Protein AF-A0A7T8GZN0-F1 (afdb_monomer_lite)

Structure (mmCIF, N/CA/C/O backbone):
data_AF-A0A7T8GZN0-F1
#
_entry.id   AF-A0A7T8GZN0-F1
#
loop_
_atom_site.group_PDB
_atom_site.id
_atom_site.type_symbol
_atom_site.label_atom_id
_atom_site.label_alt_id
_atom_site.label_comp_id
_atom_site.label_asym_id
_atom_site.label_entity_id
_atom_site.label_seq_id
_atom_site.pdbx_PDB_ins_code
_atom_site.Cartn_x
_atom_site.Cartn_y
_atom_site.Cartn_z
_atom_site.occupancy
_atom_site.B_iso_or_equiv
_atom_site.auth_seq_id
_atom_site.auth_comp_id
_atom_site.auth_asym_id
_atom_site.auth_atom_id
_atom_site.pdbx_PDB_model_num
ATOM 1 N N . MET A 1 1 ? 4.793 -24.677 49.328 1.00 38.88 1 MET A N 1
ATOM 2 C CA . MET A 1 1 ? 4.018 -23.714 48.525 1.00 38.88 1 MET A CA 1
ATOM 3 C C . MET A 1 1 ? 3.310 -24.468 47.411 1.00 38.88 1 MET A C 1
ATOM 5 O O . MET A 1 1 ? 3.933 -24.844 46.434 1.00 38.88 1 MET A O 1
ATOM 9 N N . SER A 1 2 ? 2.048 -24.790 47.687 1.00 35.75 2 SER A N 1
ATOM 10 C CA . SER A 1 2 ? 0.889 -24.812 46.786 1.00 35.75 2 SER A CA 1
ATOM 11 C C . SER A 1 2 ? 1.055 -25.346 45.355 1.00 35.75 2 SER A C 1
ATOM 13 O O . SER A 1 2 ? 1.353 -24.605 44.424 1.00 35.75 2 SER A O 1
ATOM 15 N N . ASN A 1 3 ? 0.720 -26.629 45.198 1.00 37.91 3 ASN A N 1
ATOM 16 C CA . ASN A 1 3 ? 0.279 -27.243 43.946 1.00 37.91 3 ASN A CA 1
ATOM 17 C C . ASN A 1 3 ? -1.057 -26.626 43.498 1.00 37.91 3 ASN A C 1
ATOM 19 O O . ASN A 1 3 ? -2.015 -26.701 44.265 1.00 37.91 3 ASN A O 1
ATOM 23 N N . LEU A 1 4 ? -1.159 -26.104 42.268 1.00 36.94 4 LEU A N 1
ATOM 24 C CA . LEU A 1 4 ? -2.452 -25.985 41.572 1.00 36.94 4 LEU A CA 1
ATOM 25 C C . LEU A 1 4 ? -2.306 -25.829 40.042 1.00 36.94 4 LEU A C 1
ATOM 27 O O . LEU A 1 4 ? -2.713 -24.834 39.458 1.00 36.94 4 LEU A O 1
ATOM 31 N N . PHE A 1 5 ? -1.754 -26.843 39.378 1.00 42.69 5 PHE A N 1
ATOM 32 C CA . PHE A 1 5 ? -2.079 -27.118 37.974 1.00 42.69 5 PHE A CA 1
ATOM 33 C C . PHE A 1 5 ? -2.746 -28.491 37.936 1.00 42.69 5 PHE A C 1
ATOM 35 O O . PHE A 1 5 ? -2.078 -29.518 37.853 1.00 42.69 5 PHE A O 1
ATOM 42 N N . ALA A 1 6 ? -4.069 -28.501 38.091 1.00 35.12 6 ALA A N 1
ATOM 43 C CA . ALA A 1 6 ? -4.893 -29.682 37.883 1.00 35.12 6 ALA A CA 1
ATOM 44 C C . ALA A 1 6 ? -5.721 -29.468 36.614 1.00 35.12 6 ALA A C 1
ATOM 46 O O . ALA A 1 6 ? -6.663 -28.680 36.573 1.00 35.12 6 ALA A O 1
ATOM 47 N N . THR A 1 7 ? -5.284 -30.166 35.575 1.00 37.84 7 THR A N 1
ATOM 48 C CA . THR A 1 7 ? -5.951 -30.437 34.307 1.00 37.84 7 THR A CA 1
ATOM 49 C C . THR A 1 7 ? -7.393 -30.891 34.541 1.00 37.84 7 THR A C 1
ATOM 51 O O . THR A 1 7 ? -7.624 -31.889 35.222 1.00 37.84 7 THR A O 1
ATOM 54 N N . LEU A 1 8 ? -8.364 -30.174 33.974 1.00 31.69 8 LEU A N 1
ATOM 55 C CA . LEU A 1 8 ? -9.766 -30.590 33.949 1.00 31.69 8 LEU A CA 1
ATOM 56 C C . LEU A 1 8 ? -10.028 -31.366 32.654 1.00 31.69 8 LEU A C 1
ATOM 58 O O . LEU A 1 8 ? -10.322 -30.800 31.605 1.00 31.69 8 LEU A O 1
ATOM 62 N N . ASP A 1 9 ? -9.859 -32.678 32.771 1.00 37.53 9 ASP A N 1
ATOM 63 C CA . ASP A 1 9 ? -10.293 -33.708 31.833 1.00 37.53 9 ASP A CA 1
ATOM 64 C C . ASP A 1 9 ? -11.720 -34.130 32.236 1.00 37.53 9 ASP A C 1
ATOM 66 O O . ASP A 1 9 ? -11.922 -34.694 33.315 1.00 37.53 9 ASP A O 1
ATOM 70 N N . ILE A 1 10 ? -12.734 -33.792 31.430 1.00 40.16 10 ILE A N 1
ATOM 71 C CA . ILE A 1 10 ? -14.129 -34.188 31.681 1.00 40.16 10 ILE A CA 1
ATOM 72 C C . ILE A 1 10 ? -14.527 -35.266 30.676 1.00 40.16 10 ILE A C 1
ATOM 74 O O . ILE A 1 10 ? -14.727 -35.020 29.487 1.00 40.16 10 ILE A O 1
ATOM 78 N N . LYS A 1 11 ? -14.667 -36.479 31.216 1.00 32.78 11 LYS A N 1
ATOM 79 C CA . LYS A 1 11 ? -15.185 -37.681 30.565 1.00 32.78 11 LYS A CA 1
ATOM 80 C C . LYS A 1 11 ? -16.571 -37.477 29.949 1.00 32.78 11 LYS A C 1
ATOM 82 O O . LYS A 1 11 ? -17.502 -36.991 30.583 1.00 32.78 11 LYS A O 1
ATOM 87 N N . SER A 1 12 ? -16.695 -38.012 28.740 1.00 35.97 12 SER A N 1
ATOM 88 C CA . SER A 1 12 ? -17.934 -38.374 28.055 1.00 35.97 12 SER A CA 1
ATOM 89 C C . SER A 1 12 ? -18.735 -39.439 28.823 1.00 35.97 12 SER A C 1
ATOM 91 O O . SER A 1 12 ? -18.190 -40.492 29.154 1.00 35.97 12 SER A O 1
ATOM 93 N N . GLY A 1 13 ? -20.044 -39.207 28.975 1.00 31.09 13 GLY A N 1
ATOM 94 C CA . GLY A 1 13 ? -21.061 -40.263 29.063 1.00 31.09 13 GLY A CA 1
ATOM 95 C C . GLY A 1 13 ? -21.981 -40.215 30.287 1.00 31.09 13 GLY A C 1
ATOM 96 O O . GLY A 1 13 ? -21.567 -40.576 31.383 1.00 31.09 13 GLY A O 1
ATOM 97 N N . GLY A 1 14 ? -23.260 -39.883 30.069 1.00 29.03 14 GLY A N 1
ATOM 98 C CA . GLY A 1 14 ? -24.352 -40.183 31.007 1.00 29.03 14 GLY A CA 1
ATOM 99 C C . GLY A 1 14 ? -25.427 -39.100 31.067 1.00 29.03 14 GLY A C 1
ATOM 100 O O . GLY A 1 14 ? -25.232 -38.074 31.704 1.00 29.03 14 GLY A O 1
ATOM 101 N N . GLY A 1 15 ? -26.554 -39.325 30.388 1.00 36.56 15 GLY A N 1
ATOM 102 C CA . GLY A 1 15 ? -27.675 -38.389 30.312 1.00 36.56 15 GLY A CA 1
ATOM 103 C C . GLY A 1 15 ? -28.411 -38.175 31.638 1.00 36.56 15 GLY A C 1
ATOM 104 O O . GLY A 1 15 ? -28.585 -39.096 32.433 1.00 36.56 15 GLY A O 1
ATOM 105 N N . GLY A 1 16 ? -28.888 -36.947 31.830 1.00 28.33 16 GLY A N 1
ATOM 106 C CA . GLY A 1 16 ? -29.751 -36.550 32.936 1.00 28.33 16 GLY A CA 1
ATOM 107 C C . GLY A 1 16 ? -30.015 -35.048 32.892 1.00 28.33 16 GLY A C 1
ATOM 108 O O . GLY A 1 16 ? -29.087 -34.255 33.025 1.00 28.33 16 GLY A O 1
ATOM 109 N N . ASN A 1 17 ? -31.277 -34.674 32.664 1.00 40.22 17 ASN A N 1
ATOM 110 C CA . ASN A 1 17 ? -31.793 -33.305 32.675 1.00 40.22 17 ASN A CA 1
ATOM 111 C C . ASN A 1 17 ? -31.164 -32.444 33.781 1.00 40.22 17 ASN A C 1
ATOM 113 O O . ASN A 1 17 ? -31.443 -32.629 34.963 1.00 40.22 17 ASN A O 1
ATOM 117 N N . SER A 1 18 ? -30.388 -31.447 33.375 1.00 31.22 18 SER A N 1
ATOM 118 C CA . SER A 1 18 ? -30.062 -30.283 34.188 1.00 31.22 18 SER A CA 1
ATOM 119 C C . SER A 1 18 ? -30.085 -29.077 33.263 1.00 31.22 18 SER A C 1
ATOM 121 O O . SER A 1 18 ? -29.201 -28.847 32.443 1.00 31.22 18 SER A O 1
ATOM 123 N N . SER A 1 19 ? -31.178 -28.331 33.364 1.00 36.84 19 SER A N 1
ATOM 124 C CA . SER A 1 19 ? -31.291 -26.950 32.927 1.00 36.84 19 SER A CA 1
ATOM 125 C C . SER A 1 19 ? -30.208 -26.123 33.625 1.00 36.84 19 SER A C 1
ATOM 127 O O . SER A 1 19 ? -30.447 -25.517 34.667 1.00 36.84 19 SER A O 1
ATOM 129 N N . PHE A 1 20 ? -28.997 -26.131 33.071 1.00 33.19 20 PHE A N 1
ATOM 130 C CA . PHE A 1 20 ? -27.977 -25.153 33.399 1.00 33.19 20 PHE A CA 1
ATOM 131 C C . PHE A 1 20 ? -28.400 -23.837 32.758 1.00 33.19 20 PHE A C 1
ATOM 133 O O . PHE A 1 20 ? -28.221 -23.605 31.564 1.00 33.19 20 PHE A O 1
ATOM 140 N N . THR A 1 21 ? -28.991 -22.970 33.573 1.00 33.50 21 THR A N 1
ATOM 141 C CA . THR A 1 21 ? -28.965 -21.531 33.343 1.00 33.50 21 THR A CA 1
ATOM 142 C C . THR A 1 21 ? -27.504 -21.128 33.182 1.00 33.50 21 THR A C 1
ATOM 144 O O . THR A 1 21 ? -26.783 -20.989 34.170 1.00 33.50 21 THR A O 1
ATOM 147 N N . ALA A 1 22 ? -27.053 -20.986 31.937 1.00 38.38 22 ALA A N 1
ATOM 148 C CA . ALA A 1 22 ? -25.814 -20.310 31.609 1.00 38.38 22 ALA A CA 1
ATOM 149 C C . ALA A 1 22 ? -25.971 -18.848 32.045 1.00 38.38 22 ALA A C 1
ATOM 151 O O . ALA A 1 22 ? -26.409 -17.997 31.274 1.00 38.38 22 ALA A O 1
ATOM 152 N N . GLN A 1 23 ? -25.690 -18.565 33.319 1.00 39.41 23 GLN A N 1
ATOM 153 C CA . GLN A 1 23 ? -25.405 -17.211 33.761 1.00 39.41 23 GLN A CA 1
ATOM 154 C C . GLN A 1 23 ? -24.231 -16.747 32.904 1.00 39.41 23 GLN A C 1
ATOM 156 O O . GLN A 1 23 ? -23.118 -17.247 33.052 1.00 39.41 23 GLN A O 1
ATOM 161 N N . GLN A 1 24 ? -24.518 -15.865 31.945 1.00 46.25 24 GLN A N 1
ATOM 162 C CA . GLN A 1 24 ? -23.523 -15.147 31.163 1.00 46.25 24 GLN A CA 1
ATOM 163 C C . GLN A 1 24 ? -22.569 -14.490 32.155 1.00 46.25 24 GLN A C 1
ATOM 165 O O . GLN A 1 24 ? -22.893 -13.479 32.776 1.00 46.25 24 GLN A O 1
ATOM 170 N N . GLN A 1 25 ? -21.420 -15.121 32.362 1.00 51.19 25 GLN A N 1
ATOM 171 C CA . GLN A 1 25 ? -20.354 -14.604 33.193 1.00 51.19 25 GLN A CA 1
ATOM 172 C C . GLN A 1 25 ? -19.752 -13.433 32.411 1.00 51.19 25 GLN A C 1
ATOM 174 O O . GLN A 1 25 ? -18.825 -13.617 31.628 1.00 51.19 25 GLN A O 1
ATOM 179 N N . GLN A 1 26 ? -20.381 -12.256 32.532 1.00 60.34 26 GLN A N 1
ATOM 180 C CA . GLN A 1 26 ? -19.943 -11.021 31.882 1.00 60.34 26 GLN A CA 1
ATOM 181 C C . GLN A 1 26 ? -18.457 -10.827 32.165 1.00 60.34 26 GLN A C 1
ATOM 183 O O . GLN A 1 26 ? -18.024 -10.941 33.318 1.00 60.34 26 GLN A O 1
ATOM 188 N N . GLN A 1 27 ? -17.670 -10.562 31.122 1.00 72.19 27 GLN A N 1
ATOM 189 C CA . GLN A 1 27 ? -16.241 -10.372 31.303 1.00 72.19 27 GLN A CA 1
ATOM 190 C C . GLN A 1 27 ? -16.007 -9.212 32.287 1.00 72.19 27 GLN A C 1
ATOM 192 O O . GLN A 1 27 ? -16.602 -8.144 32.115 1.00 72.19 27 GLN A O 1
ATOM 197 N N . PRO A 1 28 ? -15.125 -9.354 33.299 1.00 80.94 28 PRO A N 1
ATOM 198 C CA . PRO A 1 28 ? -14.858 -8.281 34.262 1.00 80.94 28 PRO A CA 1
ATOM 199 C C . PRO A 1 28 ? -14.484 -6.964 33.576 1.00 80.94 28 PRO A C 1
ATOM 201 O O . PRO A 1 28 ? -14.911 -5.885 33.988 1.00 80.94 28 PRO A O 1
ATOM 204 N N . LEU A 1 29 ? -13.758 -7.063 32.459 1.00 84.88 29 LEU A N 1
ATOM 205 C CA . LEU A 1 29 ? -13.366 -5.923 31.647 1.00 84.88 29 LEU A CA 1
ATOM 206 C C . LEU A 1 29 ? -14.563 -5.185 31.023 1.00 84.88 29 LEU A C 1
ATOM 208 O O . LEU A 1 29 ? -14.523 -3.961 30.940 1.00 84.88 29 LEU A O 1
ATOM 212 N N . ALA A 1 30 ? -15.642 -5.881 30.651 1.00 83.69 30 ALA A N 1
ATOM 213 C CA . ALA A 1 30 ? -16.839 -5.267 30.069 1.00 83.69 30 ALA A CA 1
ATOM 214 C C . ALA A 1 30 ? -17.575 -4.378 31.083 1.00 83.69 30 ALA A C 1
ATOM 216 O O . ALA A 1 30 ? -18.178 -3.374 30.711 1.00 83.69 30 ALA A O 1
ATOM 217 N N . SER A 1 31 ? -17.480 -4.715 32.373 1.00 85.00 31 SER A N 1
ATOM 218 C CA . SER A 1 31 ? -18.041 -3.915 33.469 1.00 85.00 31 SER A CA 1
ATOM 219 C C . SER A 1 31 ? -17.145 -2.742 33.891 1.00 85.00 31 SER A C 1
ATOM 221 O O . SER A 1 31 ? -17.644 -1.711 34.347 1.00 85.00 31 SER A O 1
ATOM 223 N N . LEU A 1 32 ? -15.826 -2.882 33.715 1.00 88.88 32 LEU A N 1
ATOM 224 C CA . LEU A 1 32 ? -14.830 -1.883 34.104 1.00 88.88 32 LEU A CA 1
ATOM 225 C C . LEU A 1 32 ? -14.640 -0.804 33.034 1.00 88.88 32 LEU A C 1
ATOM 227 O O . LEU A 1 32 ? -14.536 0.376 33.364 1.00 88.88 32 LEU A O 1
ATOM 231 N N . LEU A 1 33 ? -14.618 -1.193 31.755 1.00 89.62 33 LEU A N 1
ATOM 232 C CA . LEU A 1 33 ? -14.359 -0.289 30.637 1.00 89.62 33 LEU A CA 1
ATOM 233 C C . LEU A 1 33 ? -15.287 0.947 30.613 1.00 89.62 33 LEU A C 1
ATOM 235 O O . LEU A 1 33 ? -14.754 2.049 30.482 1.00 89.62 33 LEU A O 1
ATOM 239 N N . PRO A 1 34 ? -16.618 0.841 30.830 1.00 89.44 34 PRO A N 1
ATOM 240 C CA . PRO A 1 34 ? -17.486 2.017 30.923 1.00 89.44 34 PRO A CA 1
ATOM 241 C C . PRO A 1 34 ? -17.091 2.991 32.039 1.00 89.44 34 PRO A C 1
ATOM 243 O O . PRO A 1 34 ? -17.250 4.198 31.879 1.00 89.44 34 PRO A O 1
ATOM 246 N N . GLN A 1 35 ? -16.586 2.479 33.167 1.00 89.81 35 GLN A N 1
ATOM 247 C CA . GLN A 1 35 ? -16.228 3.292 34.334 1.00 89.81 35 GLN A CA 1
ATOM 248 C C . GLN A 1 35 ? -14.942 4.083 34.089 1.00 89.81 35 GLN A C 1
ATOM 250 O O . GLN A 1 35 ? -14.825 5.226 34.526 1.00 89.81 35 GLN A O 1
ATOM 255 N N . ILE A 1 36 ? -13.991 3.494 33.358 1.00 92.44 36 ILE A N 1
ATOM 256 C CA . ILE A 1 36 ? -12.708 4.135 33.044 1.00 92.44 36 ILE A CA 1
ATOM 257 C C . ILE A 1 36 ? -12.745 4.946 31.741 1.00 92.44 36 ILE A C 1
ATOM 259 O O . ILE A 1 36 ? -11.924 5.844 31.570 1.00 92.44 36 ILE A O 1
ATOM 263 N N . MET A 1 37 ? -13.700 4.702 30.835 1.00 92.00 37 MET A N 1
ATOM 264 C CA . MET A 1 37 ? -13.774 5.384 29.534 1.00 92.00 37 MET A CA 1
ATOM 265 C C . MET A 1 37 ? -13.781 6.923 29.619 1.00 92.00 37 MET A C 1
ATOM 267 O O . MET A 1 37 ? -13.075 7.551 28.830 1.00 92.00 37 MET A O 1
ATOM 271 N N . PRO A 1 38 ? -14.491 7.576 30.567 1.00 93.25 38 PRO A N 1
ATOM 272 C CA . PRO A 1 38 ? -14.417 9.029 30.722 1.00 93.25 38 PRO A CA 1
ATOM 273 C C . PRO A 1 38 ? -12.997 9.533 31.005 1.00 93.25 38 PRO A C 1
ATOM 275 O O . PRO A 1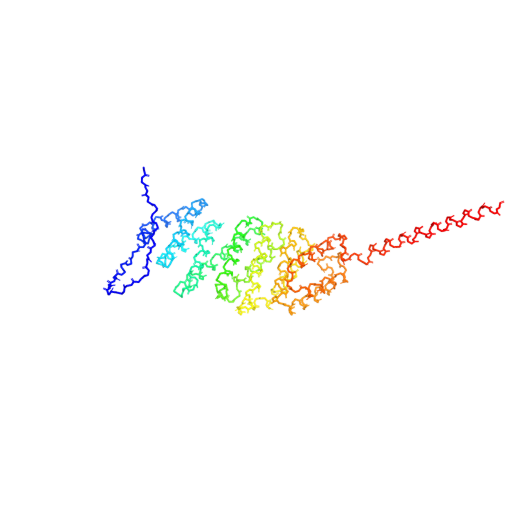 38 ? -12.595 10.560 30.463 1.00 93.25 38 PRO A O 1
ATOM 278 N N . MET A 1 39 ? -12.224 8.790 31.805 1.00 93.31 39 MET A N 1
ATOM 279 C CA . MET A 1 39 ? -10.819 9.098 32.077 1.00 93.31 39 MET A CA 1
ATOM 280 C C . MET A 1 39 ? -9.973 8.933 30.810 1.00 93.31 39 MET A C 1
ATOM 282 O O . MET A 1 39 ? -9.167 9.805 30.502 1.00 93.31 39 MET A O 1
ATOM 286 N N . LEU A 1 40 ? -10.188 7.857 30.046 1.00 93.12 40 LEU A N 1
ATOM 287 C CA . LEU A 1 40 ? -9.472 7.616 28.789 1.00 93.12 40 LEU A CA 1
ATOM 288 C C . LEU A 1 40 ? -9.731 8.724 27.758 1.00 93.12 40 LEU A C 1
ATOM 290 O O . LEU A 1 40 ? -8.788 9.199 27.127 1.00 93.12 40 LEU A O 1
ATOM 294 N N . ARG A 1 41 ? -10.981 9.190 27.632 1.00 91.56 41 ARG A N 1
ATOM 295 C CA . ARG A 1 41 ? -11.332 10.334 26.772 1.00 91.56 41 ARG A CA 1
ATOM 296 C C . ARG A 1 41 ? -10.643 11.618 27.217 1.00 91.56 41 ARG A C 1
ATOM 298 O O . ARG A 1 41 ? -10.066 12.309 26.388 1.00 91.56 41 ARG A O 1
ATOM 305 N N . PHE A 1 42 ? -10.654 11.905 28.517 1.00 92.12 42 PHE A N 1
ATOM 306 C CA . PHE A 1 42 ? -9.976 13.082 29.058 1.00 92.12 42 PHE A CA 1
ATOM 307 C C . PHE A 1 42 ? -8.468 13.057 28.770 1.00 92.12 42 PHE A C 1
ATOM 309 O O . PHE A 1 42 ? -7.893 14.075 28.382 1.00 92.12 42 PHE A O 1
ATOM 316 N N . ILE A 1 43 ? -7.831 11.890 28.921 1.00 91.44 43 ILE A N 1
ATOM 317 C CA . ILE A 1 43 ? -6.415 11.715 28.585 1.00 91.44 43 ILE A CA 1
ATOM 318 C C . ILE A 1 43 ? -6.196 11.959 27.090 1.00 91.44 43 ILE A C 1
ATOM 320 O O . ILE A 1 43 ? -5.296 12.721 26.746 1.00 91.44 43 ILE A O 1
ATOM 324 N N . ALA A 1 44 ? -7.031 11.388 26.215 1.00 90.62 44 ALA A N 1
ATOM 325 C CA . ALA A 1 44 ? -6.944 11.624 24.776 1.00 90.62 44 ALA A CA 1
ATOM 326 C C . ALA A 1 44 ? -7.044 13.122 24.451 1.00 90.62 44 ALA A C 1
ATOM 328 O O . ALA A 1 44 ? -6.155 13.670 23.811 1.00 90.62 44 ALA A O 1
ATOM 329 N N . GLU A 1 45 ? -8.062 13.825 24.938 1.00 89.88 45 GLU A N 1
ATOM 330 C CA . GLU A 1 45 ? -8.271 15.246 24.623 1.00 89.88 45 GLU A CA 1
ATOM 331 C C . GLU A 1 45 ? -7.116 16.146 25.079 1.00 89.88 45 GLU A C 1
ATOM 333 O O . GLU A 1 45 ? -6.784 17.120 24.404 1.00 89.88 45 GLU A O 1
ATOM 338 N N . LYS A 1 46 ? -6.500 15.842 26.227 1.00 90.88 46 LYS A N 1
ATOM 339 C CA . LYS A 1 46 ? -5.439 16.676 26.809 1.00 90.88 46 LYS A CA 1
ATOM 340 C C . LYS A 1 46 ? -4.035 16.308 26.347 1.00 90.88 46 LYS A C 1
ATOM 342 O O . LYS A 1 46 ? -3.199 17.199 26.239 1.00 90.88 46 LYS A O 1
ATOM 347 N N . TRP A 1 47 ? -3.783 15.028 26.091 1.00 90.94 47 TRP A N 1
ATOM 348 C CA . TRP A 1 47 ? -2.438 14.486 25.892 1.00 90.94 47 TRP A CA 1
ATOM 349 C C . TRP A 1 47 ? -2.258 13.779 24.542 1.00 90.94 47 TRP A C 1
ATOM 351 O O . TRP A 1 47 ? -1.217 13.173 24.329 1.00 90.94 47 TRP A O 1
ATOM 361 N N . SER A 1 48 ? -3.214 13.880 23.603 1.00 87.19 48 SER A N 1
ATOM 362 C CA . SER A 1 48 ? -3.037 13.364 22.227 1.00 87.19 48 SER A CA 1
ATOM 363 C C . SER A 1 48 ? -1.755 13.843 21.523 1.00 87.19 48 SER A C 1
ATOM 365 O O . SER A 1 48 ? -1.208 13.041 20.771 1.00 87.19 48 SER A O 1
ATOM 367 N N . PRO A 1 49 ? -1.253 15.085 21.727 1.00 90.44 49 PRO A N 1
ATOM 368 C CA . PRO A 1 49 ? -0.008 15.526 21.092 1.00 90.44 49 PRO A CA 1
ATOM 369 C C . PRO A 1 49 ? 1.256 14.848 21.631 1.00 90.44 49 PRO A C 1
ATOM 371 O O . PRO A 1 49 ? 2.291 14.928 20.986 1.00 90.44 49 PRO A O 1
ATOM 374 N N . GLU A 1 50 ? 1.198 14.226 22.812 1.00 93.81 50 GLU A N 1
ATOM 375 C CA . GLU A 1 50 ? 2.336 13.528 23.411 1.00 93.81 50 GLU A CA 1
ATOM 376 C C . GLU A 1 50 ? 2.387 12.087 22.860 1.00 93.81 50 GLU A C 1
ATOM 378 O O . GLU A 1 50 ? 1.522 11.272 23.217 1.00 93.81 50 GLU A O 1
ATOM 383 N N . PRO A 1 51 ? 3.376 11.731 22.010 1.00 90.19 51 PRO A N 1
ATOM 384 C CA . PRO A 1 51 ? 3.379 10.456 21.282 1.00 90.19 51 PRO A CA 1
ATOM 385 C C . PRO A 1 51 ? 3.326 9.243 22.212 1.00 90.19 51 PRO A C 1
ATOM 387 O O . PRO A 1 51 ? 2.545 8.317 21.990 1.00 90.19 51 PRO A O 1
ATOM 390 N N . SER A 1 52 ? 4.080 9.301 23.315 1.00 93.75 52 SER A N 1
ATOM 391 C CA . SER A 1 52 ? 4.182 8.233 24.313 1.00 93.75 52 SER A CA 1
ATOM 392 C C . SER A 1 52 ? 2.850 7.944 25.019 1.00 93.75 52 SER A C 1
ATOM 394 O O . SER A 1 52 ? 2.488 6.786 25.245 1.00 93.75 52 SER A O 1
ATOM 396 N N . VAL A 1 53 ? 2.078 8.982 25.352 1.00 94.00 53 VAL A N 1
ATOM 397 C CA . VAL A 1 53 ? 0.765 8.834 25.998 1.00 94.00 53 VAL A CA 1
ATOM 398 C C . VAL A 1 53 ? -0.253 8.293 25.001 1.00 94.00 53 VAL A C 1
ATOM 400 O O . VAL A 1 53 ? -1.006 7.369 25.316 1.00 94.00 53 VAL A O 1
ATOM 403 N N . SER A 1 54 ? -0.239 8.834 23.785 1.00 92.88 54 SER A N 1
ATOM 404 C CA . SER A 1 54 ? -1.104 8.419 22.685 1.00 92.88 54 SER A CA 1
ATOM 405 C C . SER A 1 54 ? -0.877 6.949 22.294 1.00 92.88 54 SER A C 1
ATOM 407 O O . SER A 1 54 ? -1.842 6.201 22.115 1.00 92.88 54 SER A O 1
ATOM 409 N N . GLU A 1 55 ? 0.379 6.493 22.265 1.00 94.94 55 GLU A N 1
ATOM 410 C CA . GLU A 1 55 ? 0.749 5.095 22.021 1.00 94.94 55 GLU A CA 1
ATOM 411 C C . GLU A 1 55 ? 0.206 4.163 23.108 1.00 94.94 55 GLU A C 1
ATOM 413 O O . GLU A 1 55 ? -0.542 3.233 22.800 1.00 94.94 55 GLU A O 1
ATOM 418 N N . ASN A 1 56 ? 0.499 4.450 24.380 1.00 95.38 56 ASN A N 1
ATOM 419 C CA . ASN A 1 56 ? 0.029 3.640 25.508 1.00 95.38 56 ASN A CA 1
ATOM 420 C C . ASN A 1 56 ? -1.502 3.562 25.570 1.00 95.38 56 ASN A C 1
ATOM 422 O O . ASN A 1 56 ? -2.069 2.504 25.855 1.00 95.38 56 ASN A O 1
ATOM 426 N N . LEU A 1 57 ? -2.183 4.672 25.277 1.00 95.06 57 LEU A N 1
ATOM 427 C CA . LEU A 1 57 ? -3.639 4.720 25.235 1.00 95.06 57 LEU A CA 1
ATOM 428 C C . LEU A 1 57 ? -4.202 3.857 24.097 1.00 95.06 57 LEU A C 1
ATOM 430 O O . LEU A 1 57 ? -5.137 3.078 24.314 1.00 95.06 57 LEU A O 1
ATOM 434 N N . CYS A 1 58 ? -3.626 3.960 22.898 1.00 96.12 58 CYS A N 1
ATOM 435 C CA . CYS A 1 58 ? -4.032 3.144 21.756 1.00 96.12 58 CYS A CA 1
ATOM 436 C C . CYS A 1 58 ? -3.784 1.654 22.008 1.00 96.12 58 CYS A C 1
ATOM 438 O O . CYS A 1 58 ? -4.630 0.821 21.674 1.00 96.12 58 CYS A O 1
ATOM 440 N N . ASP A 1 59 ? -2.664 1.312 22.638 1.00 95.88 59 ASP A N 1
ATOM 441 C CA . ASP A 1 59 ? -2.297 -0.064 22.951 1.00 95.88 59 ASP A CA 1
ATOM 442 C C . ASP A 1 59 ? -3.178 -0.684 24.033 1.00 95.88 59 ASP A C 1
ATOM 444 O O . ASP A 1 59 ? -3.623 -1.827 23.871 1.00 95.88 59 ASP A O 1
ATOM 448 N N . LEU A 1 60 ? -3.527 0.080 25.071 1.00 95.38 60 LEU A N 1
ATOM 449 C CA . LEU A 1 60 ? -4.519 -0.327 26.063 1.00 95.38 60 LEU A CA 1
ATOM 450 C C . LEU A 1 60 ? -5.859 -0.650 25.390 1.00 95.38 60 LEU A C 1
ATOM 452 O O . LEU A 1 60 ? -6.417 -1.731 25.596 1.00 95.38 60 LEU A O 1
ATOM 456 N N . LEU A 1 61 ? -6.368 0.255 24.549 1.00 95.50 61 LEU A N 1
ATOM 457 C CA . LEU A 1 61 ? -7.637 0.053 23.845 1.00 95.50 61 LEU A CA 1
ATOM 458 C C . LEU A 1 61 ? -7.568 -1.130 22.871 1.00 95.50 61 LEU A C 1
ATOM 460 O O . LEU A 1 61 ? -8.507 -1.923 22.799 1.00 95.50 61 LEU A O 1
ATOM 464 N N . LYS A 1 62 ? -6.442 -1.311 22.173 1.00 95.81 62 LYS A N 1
ATOM 465 C CA . LYS A 1 62 ? -6.196 -2.444 21.267 1.00 95.81 62 LYS A CA 1
ATOM 466 C C . LYS A 1 62 ? -6.279 -3.776 22.016 1.00 95.81 62 LYS A C 1
ATOM 468 O O . LYS A 1 62 ? -6.896 -4.721 21.515 1.00 95.81 62 LYS A O 1
ATOM 473 N N . GLN A 1 63 ? -5.696 -3.852 23.214 1.00 94.88 63 GLN A N 1
ATOM 474 C CA . GLN A 1 63 ? -5.788 -5.026 24.089 1.00 94.88 63 GLN A CA 1
ATOM 475 C C . GLN A 1 63 ? -7.213 -5.235 24.613 1.00 94.88 63 GLN A C 1
ATOM 477 O O . GLN A 1 63 ? -7.711 -6.364 24.586 1.00 94.88 63 GLN A O 1
ATOM 482 N N . CYS A 1 64 ? -7.898 -4.159 25.015 1.00 92.75 64 CYS A N 1
ATOM 483 C CA . CYS A 1 64 ? -9.279 -4.228 25.489 1.00 92.75 64 CYS A CA 1
ATOM 484 C C . CYS A 1 64 ? -10.213 -4.784 24.413 1.00 92.75 64 CYS A C 1
ATOM 486 O O . CYS A 1 64 ? -10.926 -5.753 24.654 1.00 92.75 64 CYS A O 1
ATOM 488 N N . ILE A 1 65 ? -10.147 -4.241 23.198 1.00 94.00 65 ILE A N 1
ATOM 489 C CA . ILE A 1 65 ? -10.928 -4.707 22.046 1.00 94.00 65 ILE A CA 1
ATOM 490 C C . ILE A 1 65 ? -10.583 -6.156 21.694 1.00 94.00 65 ILE A C 1
ATOM 492 O O . ILE A 1 65 ? -11.464 -6.948 21.374 1.00 94.00 65 ILE A O 1
ATOM 496 N N . GLY A 1 66 ? -9.299 -6.524 21.755 1.00 92.00 66 GLY A N 1
ATOM 497 C CA . GLY A 1 66 ? -8.866 -7.897 21.507 1.00 92.00 66 GLY A CA 1
ATOM 498 C C . GLY A 1 66 ? -9.422 -8.908 22.511 1.00 92.00 66 GLY A C 1
ATOM 499 O O . GLY A 1 66 ? -9.675 -10.048 22.124 1.00 92.00 66 GLY A O 1
ATOM 500 N N . THR A 1 67 ? -9.624 -8.480 23.756 1.00 92.81 67 THR A N 1
ATOM 501 C CA . THR A 1 67 ? -10.135 -9.313 24.854 1.00 92.81 67 THR A CA 1
ATOM 502 C C . THR A 1 67 ? -11.662 -9.393 24.837 1.00 92.81 67 THR A C 1
ATOM 504 O O . THR A 1 67 ? -12.216 -10.488 24.876 1.00 92.81 67 THR A O 1
ATOM 507 N N . LEU A 1 68 ? -12.330 -8.242 24.711 1.00 90.94 68 LEU A N 1
ATOM 508 C CA . LEU A 1 68 ? -13.790 -8.116 24.729 1.00 90.94 68 LEU A CA 1
ATOM 509 C C . LEU A 1 68 ? -14.456 -8.605 23.437 1.00 90.94 68 LEU A C 1
ATOM 511 O O . LEU A 1 68 ? -15.578 -9.101 23.476 1.00 90.94 68 LEU A O 1
ATOM 515 N N . GLN A 1 69 ? -13.785 -8.461 22.289 1.00 91.06 69 GLN A N 1
ATOM 516 C CA . GLN A 1 69 ? -14.320 -8.820 20.971 1.00 91.06 69 GLN A CA 1
ATOM 517 C C . GLN A 1 69 ? -15.717 -8.207 20.747 1.00 91.06 69 GLN A C 1
ATOM 519 O O . GLN A 1 69 ? -15.856 -6.986 20.767 1.00 91.06 69 GLN A O 1
ATOM 524 N N . GLU A 1 70 ? -16.758 -9.025 20.575 1.00 90.19 70 GLU A N 1
ATOM 525 C CA . GLU A 1 70 ? -18.145 -8.582 20.379 1.00 90.19 70 GLU A CA 1
ATOM 526 C C . GLU A 1 70 ? -18.677 -7.717 21.538 1.00 90.19 70 GLU A C 1
ATOM 528 O O . GLU A 1 70 ? -19.476 -6.808 21.312 1.00 90.19 70 GLU A O 1
ATOM 533 N N . GLU A 1 71 ? -18.199 -7.928 22.770 1.00 89.44 71 GLU A N 1
ATOM 534 C CA . GLU A 1 71 ? -18.592 -7.126 23.941 1.00 89.44 71 GLU A CA 1
ATOM 535 C C . GLU A 1 71 ? -18.020 -5.698 23.901 1.00 89.44 71 GLU A C 1
ATOM 537 O O . GLU A 1 71 ? -18.461 -4.836 24.660 1.00 89.44 71 GLU A O 1
ATOM 542 N N . ALA A 1 72 ? -17.077 -5.403 22.994 1.00 90.25 72 ALA A N 1
ATOM 543 C CA . ALA A 1 72 ? -16.550 -4.050 22.820 1.00 90.25 72 ALA A CA 1
ATOM 544 C C . ALA A 1 72 ? -17.464 -3.136 21.985 1.00 90.25 72 ALA A C 1
ATOM 546 O O . ALA A 1 72 ? -17.262 -1.919 21.986 1.00 90.25 72 ALA A O 1
ATOM 547 N N . LYS A 1 73 ? -18.475 -3.682 21.289 1.00 91.94 73 LYS A N 1
ATOM 548 C CA . LYS A 1 73 ? -19.352 -2.910 20.388 1.00 91.94 73 LYS A CA 1
ATOM 549 C C . LYS A 1 73 ? -19.969 -1.655 21.016 1.00 91.94 73 LYS A C 1
ATOM 551 O O . LYS A 1 73 ? -19.934 -0.622 20.341 1.00 91.94 73 LYS A O 1
ATOM 556 N N . PRO A 1 74 ? -20.467 -1.667 22.270 1.00 92.25 74 PRO A N 1
ATOM 557 C CA . PRO A 1 74 ? -21.033 -0.473 22.901 1.00 92.25 74 PRO A CA 1
ATOM 558 C C . PRO A 1 74 ? -20.044 0.697 23.007 1.00 92.25 74 PRO A C 1
ATOM 560 O O . PRO A 1 74 ? -20.456 1.851 23.026 1.00 92.25 74 PRO A O 1
ATOM 563 N N . PHE A 1 75 ? -18.741 0.408 23.025 1.00 92.69 75 PHE A N 1
ATOM 564 C CA . PHE A 1 75 ? -17.666 1.391 23.175 1.00 92.69 75 PHE A CA 1
ATOM 565 C C . PHE A 1 75 ? -17.062 1.834 21.838 1.00 92.69 75 PHE A C 1
ATOM 567 O O . PHE A 1 75 ? -16.104 2.606 21.819 1.00 92.69 75 PHE A O 1
ATOM 574 N N . SER A 1 76 ? -17.602 1.358 20.711 1.00 94.25 76 SER A N 1
ATOM 575 C CA . SER A 1 76 ? -17.043 1.593 19.374 1.00 94.25 76 SER A CA 1
ATOM 576 C C . SER A 1 76 ? -16.832 3.073 19.069 1.00 94.25 76 SER A C 1
ATOM 578 O O . SER A 1 76 ? -15.772 3.449 18.583 1.00 94.25 76 SER A O 1
ATOM 580 N N . ASN A 1 77 ? -17.810 3.927 19.387 1.00 95.00 77 ASN A N 1
ATOM 581 C CA . ASN A 1 77 ? -17.697 5.366 19.140 1.00 95.00 77 ASN A CA 1
ATOM 582 C C . ASN A 1 77 ? -16.561 5.998 19.949 1.00 95.00 77 ASN A C 1
ATOM 584 O O . ASN A 1 77 ? -15.774 6.762 19.397 1.00 95.00 77 ASN A O 1
ATOM 588 N N . ASP A 1 78 ? -16.443 5.655 21.234 1.00 94.00 78 ASP A N 1
ATOM 589 C CA . ASP A 1 78 ? -15.383 6.181 22.096 1.00 94.00 78 ASP A CA 1
ATOM 590 C C . ASP A 1 78 ? -14.000 5.761 21.595 1.00 94.00 78 ASP A C 1
ATOM 592 O O . ASP A 1 78 ? -13.107 6.593 21.454 1.00 94.00 78 ASP A O 1
ATOM 596 N N . ILE A 1 79 ? -13.845 4.481 21.253 1.00 95.00 79 ILE A N 1
ATOM 597 C CA . ILE A 1 79 ? -12.602 3.924 20.712 1.00 95.00 79 ILE A CA 1
ATOM 598 C C . ILE A 1 79 ? -12.203 4.638 19.418 1.00 95.00 79 ILE A C 1
ATOM 600 O O . ILE A 1 79 ? -11.052 5.048 19.266 1.00 95.00 79 ILE A O 1
ATOM 604 N N . VAL A 1 80 ? -13.146 4.790 18.486 1.00 95.94 80 VAL A N 1
ATOM 605 C CA . VAL A 1 80 ? -12.901 5.434 17.190 1.00 95.94 80 VAL A CA 1
ATOM 606 C C . VAL A 1 80 ? -12.548 6.909 17.372 1.00 95.94 80 VAL A C 1
ATOM 608 O O . VAL A 1 80 ? -11.614 7.393 16.736 1.00 95.94 80 VAL A O 1
ATOM 611 N N . ASN A 1 81 ? -13.234 7.616 18.272 1.00 95.25 81 ASN A N 1
ATOM 612 C CA . ASN A 1 81 ? -12.942 9.016 18.573 1.00 95.25 81 ASN A CA 1
ATOM 613 C C . ASN A 1 81 ? -11.559 9.191 19.207 1.00 95.25 81 ASN A C 1
ATOM 615 O O . ASN A 1 81 ? -10.833 10.102 18.816 1.00 95.25 81 ASN A O 1
ATOM 619 N N . ILE A 1 82 ? -11.164 8.308 20.130 1.00 94.62 82 ILE A N 1
ATOM 620 C CA . ILE A 1 82 ? -9.825 8.334 20.733 1.00 94.62 82 ILE A CA 1
ATOM 621 C C . ILE A 1 82 ? -8.756 8.069 19.667 1.00 94.62 82 ILE A C 1
ATOM 623 O O . ILE A 1 82 ? -7.793 8.828 19.580 1.00 94.62 82 ILE A O 1
ATOM 627 N N . ALA A 1 83 ? -8.947 7.059 18.809 1.00 95.88 83 ALA A N 1
ATOM 628 C CA . ALA A 1 83 ? -8.018 6.756 17.719 1.00 95.88 83 ALA A CA 1
ATOM 629 C C . ALA A 1 83 ? -7.857 7.941 16.750 1.00 95.88 83 ALA A C 1
ATOM 631 O O . ALA A 1 83 ? -6.741 8.291 16.373 1.00 95.88 83 ALA A O 1
ATOM 632 N N . LEU A 1 84 ? -8.964 8.587 16.372 1.00 95.75 84 LEU A N 1
ATOM 633 C CA . LEU A 1 84 ? -8.940 9.761 15.499 1.00 95.75 84 LEU A CA 1
ATOM 634 C C . LEU A 1 84 ? -8.317 10.981 16.178 1.00 95.75 84 LEU A C 1
ATOM 636 O O . LEU A 1 84 ? -7.569 11.701 15.528 1.00 95.75 84 LEU A O 1
ATOM 640 N N . SER A 1 85 ? -8.603 11.222 17.459 1.00 94.06 85 SER A N 1
ATOM 641 C CA . SER A 1 85 ? -7.991 12.315 18.226 1.00 94.06 85 SER A CA 1
ATOM 642 C C . SER A 1 85 ? -6.472 12.166 18.259 1.00 94.06 85 SER A C 1
ATOM 644 O O . SER A 1 85 ? -5.750 13.092 17.892 1.00 94.06 85 SER A O 1
ATOM 646 N N . ALA A 1 86 ? -6.007 10.967 18.611 1.00 94.31 86 ALA A N 1
ATOM 647 C CA . ALA A 1 86 ? -4.601 10.605 18.630 1.00 94.31 86 ALA A CA 1
ATOM 648 C C . ALA A 1 86 ? -3.940 10.806 17.258 1.00 94.31 86 ALA A C 1
ATOM 650 O O . ALA A 1 86 ? -2.933 11.499 17.157 1.00 94.31 86 ALA A O 1
ATOM 651 N N . TYR A 1 87 ? -4.536 10.255 16.194 1.00 95.88 87 TYR A N 1
ATOM 652 C CA . TYR A 1 87 ? -3.968 10.326 14.846 1.00 95.88 87 TYR A CA 1
ATOM 653 C C . TYR A 1 87 ? -4.008 11.734 14.238 1.00 95.88 87 TYR A C 1
ATOM 655 O O . TYR A 1 87 ? -3.143 12.099 13.448 1.00 95.88 87 TYR A O 1
ATOM 663 N N . ASN A 1 88 ? -5.017 12.541 14.577 1.00 94.12 88 ASN A N 1
ATOM 664 C CA . ASN A 1 88 ? -5.118 13.908 14.075 1.00 94.12 88 ASN A CA 1
ATOM 665 C C . ASN A 1 88 ? -4.094 14.835 14.726 1.00 94.12 88 ASN A C 1
ATOM 667 O O . ASN A 1 88 ? -3.539 15.675 14.011 1.00 94.12 88 ASN A O 1
ATOM 671 N N . ALA A 1 89 ? -3.860 14.670 16.034 1.00 92.12 89 ALA A N 1
ATOM 672 C CA . ALA A 1 89 ? -2.869 15.436 16.780 1.00 92.12 89 ALA A CA 1
ATOM 673 C C . ALA A 1 89 ? -1.460 15.173 16.244 1.00 92.12 89 ALA A C 1
ATOM 675 O O . ALA A 1 89 ? -0.829 16.109 15.767 1.00 92.12 89 ALA A O 1
ATOM 676 N N . GLU A 1 90 ? -1.034 13.907 16.243 1.00 90.38 90 GLU A N 1
ATOM 677 C CA . GLU A 1 90 ? 0.253 13.481 15.693 1.00 90.38 90 GLU A CA 1
ATOM 678 C C . GLU A 1 90 ? 0.086 12.122 14.984 1.00 90.38 90 GLU A C 1
ATOM 680 O O . GLU A 1 90 ? -0.175 11.099 15.629 1.00 90.38 90 GLU A O 1
ATOM 685 N N . PRO A 1 91 ? 0.182 12.080 13.644 1.00 92.38 91 PRO A N 1
ATOM 686 C CA . PRO A 1 91 ? 0.068 10.839 12.891 1.00 92.38 91 PRO A CA 1
ATOM 687 C C . PRO A 1 91 ? 1.195 9.865 13.243 1.00 92.38 91 PRO A C 1
ATOM 689 O O . PRO A 1 91 ? 2.363 10.134 12.996 1.00 92.38 91 PRO A O 1
ATOM 692 N N . GLN A 1 92 ? 0.837 8.703 13.784 1.00 91.94 92 GLN A N 1
ATOM 693 C CA . GLN A 1 92 ? 1.790 7.681 14.221 1.00 91.94 92 GLN A CA 1
ATOM 694 C C . GLN A 1 92 ? 1.228 6.263 14.038 1.00 91.94 92 GLN A C 1
ATOM 696 O O . GLN A 1 92 ? 0.065 6.076 13.664 1.00 91.94 92 GLN A O 1
ATOM 701 N N . SER A 1 93 ? 2.045 5.240 14.294 1.00 94.69 93 SER A N 1
ATOM 702 C CA . SER A 1 93 ? 1.692 3.833 14.048 1.00 94.69 93 SER A CA 1
ATOM 703 C C . SER A 1 93 ? 0.618 3.287 15.005 1.00 94.69 93 SER A C 1
ATOM 705 O O . SER A 1 93 ? -0.231 2.490 14.599 1.00 94.69 93 SER A O 1
ATOM 707 N N . ALA A 1 94 ? 0.597 3.723 16.268 1.00 95.38 94 ALA A N 1
ATOM 708 C CA . ALA A 1 94 ? -0.277 3.150 17.293 1.00 95.38 94 ALA A CA 1
ATOM 709 C C . ALA A 1 94 ? -1.792 3.329 17.017 1.00 95.38 94 ALA A C 1
ATOM 711 O O . ALA A 1 94 ? -2.517 2.327 17.066 1.00 95.38 94 ALA A O 1
ATOM 712 N N . PRO A 1 95 ? -2.297 4.519 16.622 1.00 96.06 95 PRO A N 1
ATOM 713 C CA . PRO A 1 95 ? -3.689 4.680 16.199 1.00 96.06 95 PRO A CA 1
ATOM 714 C C . PRO A 1 95 ? -4.047 3.846 14.965 1.00 96.06 95 PRO A C 1
ATOM 716 O O . PRO A 1 95 ? -5.152 3.309 14.888 1.00 96.06 95 PRO A O 1
ATOM 719 N N . LEU A 1 96 ? -3.113 3.679 14.018 1.00 97.31 96 LEU A N 1
ATOM 720 C CA . LEU A 1 96 ? -3.314 2.834 12.834 1.00 97.31 96 LEU A CA 1
ATOM 721 C C . LEU A 1 96 ? -3.450 1.356 13.221 1.00 97.31 96 LEU A C 1
ATOM 723 O O . LEU A 1 96 ? -4.311 0.652 12.692 1.00 97.31 96 LEU A O 1
ATOM 727 N N . ASN A 1 97 ? -2.652 0.890 14.183 1.00 96.31 97 ASN A N 1
ATOM 728 C CA . ASN A 1 97 ? -2.727 -0.472 14.712 1.00 96.31 97 ASN A CA 1
ATOM 729 C C . ASN A 1 97 ? -4.030 -0.730 15.485 1.00 96.31 97 ASN A C 1
ATOM 731 O O . ASN A 1 97 ? -4.627 -1.806 15.359 1.00 96.31 97 ASN A O 1
ATOM 735 N N . LEU A 1 98 ? -4.496 0.255 16.257 1.00 97.25 98 LEU A N 1
ATOM 736 C CA . LEU A 1 98 ? -5.806 0.216 16.907 1.00 97.25 98 LEU A CA 1
ATOM 737 C C . LEU A 1 98 ? -6.935 0.145 15.866 1.00 97.25 98 LEU A C 1
ATOM 739 O O . LEU A 1 98 ? -7.793 -0.738 15.947 1.00 97.25 98 LEU A O 1
ATOM 743 N N . ALA A 1 99 ? -6.896 1.013 14.851 1.00 97.50 99 ALA A N 1
ATOM 744 C CA . ALA A 1 99 ? -7.864 1.027 13.758 1.00 97.50 99 ALA A CA 1
ATOM 745 C C . ALA A 1 99 ? -7.876 -0.297 12.982 1.00 97.50 99 ALA A C 1
ATOM 747 O O . ALA A 1 99 ? -8.944 -0.851 12.737 1.00 97.50 99 ALA A O 1
ATOM 748 N N . LEU A 1 100 ? -6.708 -0.873 12.679 1.00 96.94 100 LEU A N 1
ATOM 749 C CA . LEU A 1 100 ? -6.600 -2.188 12.048 1.00 96.94 100 LEU A CA 1
ATOM 750 C C . LEU A 1 100 ? -7.321 -3.266 12.860 1.00 96.94 100 LEU A C 1
ATOM 752 O O . LEU A 1 100 ? -8.070 -4.070 12.303 1.00 96.94 100 LEU A O 1
ATOM 756 N N . LYS A 1 101 ? -7.089 -3.307 14.178 1.00 95.94 101 LYS A N 1
ATOM 757 C CA . LYS A 1 101 ? -7.743 -4.278 15.061 1.00 95.94 101 LYS A CA 1
ATOM 758 C C . LYS A 1 101 ? -9.260 -4.089 15.052 1.00 95.94 101 LYS A C 1
ATOM 760 O O . LYS A 1 101 ? -9.981 -5.083 14.991 1.00 95.94 101 LYS A O 1
ATOM 765 N N . PHE A 1 102 ? -9.714 -2.837 15.064 1.00 96.50 102 PHE A N 1
ATOM 766 C CA . PHE A 1 102 ? -11.123 -2.473 14.978 1.00 96.50 102 PHE A CA 1
ATOM 767 C C . PHE A 1 102 ? -11.752 -2.919 13.646 1.00 96.50 102 PHE A C 1
ATOM 769 O O . PHE A 1 102 ? -12.777 -3.597 13.654 1.00 96.50 102 PHE A O 1
ATOM 776 N N . PHE A 1 103 ? -11.100 -2.655 12.508 1.00 96.12 103 PHE A N 1
ATOM 777 C CA . PHE A 1 103 ? -11.554 -3.107 11.188 1.00 96.12 103 PHE A CA 1
ATOM 778 C C . PHE A 1 103 ? -11.663 -4.629 11.109 1.00 96.12 103 PHE A C 1
ATOM 780 O O . PHE A 1 103 ? -12.688 -5.155 10.694 1.00 96.12 103 PHE A O 1
ATOM 787 N N . VAL A 1 104 ? -10.631 -5.350 11.547 1.00 95.06 104 VAL A N 1
ATOM 788 C CA . VAL A 1 104 ? -10.594 -6.818 11.458 1.00 95.06 104 VAL A CA 1
ATOM 789 C C . VAL A 1 104 ? -11.695 -7.482 12.286 1.00 95.06 104 VAL A C 1
ATOM 791 O O . VAL A 1 104 ? -12.157 -8.557 11.915 1.00 95.06 104 VAL A O 1
ATOM 794 N N . LEU A 1 105 ? -12.102 -6.879 13.404 1.00 94.31 105 LEU A N 1
ATOM 795 C CA . LEU A 1 105 ? -13.161 -7.433 14.247 1.00 94.31 105 LEU A CA 1
ATOM 796 C C . LEU A 1 105 ? -14.558 -7.044 13.768 1.00 94.31 105 LEU A C 1
ATOM 798 O O . LEU A 1 105 ? -15.450 -7.885 13.776 1.00 94.31 105 LEU A O 1
ATOM 802 N N . PHE A 1 106 ? -14.749 -5.798 13.334 1.00 95.19 106 PHE A N 1
ATOM 803 C CA . PHE A 1 106 ? -16.092 -5.244 13.160 1.00 95.19 106 PHE A CA 1
ATOM 804 C C . PHE A 1 106 ? -16.484 -4.939 11.711 1.00 95.19 106 PHE A C 1
ATOM 806 O O . PHE A 1 106 ? -17.635 -4.583 11.483 1.00 95.19 106 PHE A O 1
ATOM 813 N N . ALA A 1 107 ? -15.604 -5.100 10.711 1.00 91.00 107 ALA A N 1
ATOM 814 C CA . ALA A 1 107 ? -15.907 -4.744 9.310 1.00 91.00 107 ALA A CA 1
ATOM 815 C C . ALA A 1 107 ? -17.134 -5.459 8.721 1.00 91.00 107 ALA A C 1
ATOM 817 O O . ALA A 1 107 ? -17.733 -4.964 7.770 1.00 91.00 107 ALA A O 1
ATOM 818 N N . LYS A 1 108 ? -17.507 -6.617 9.273 1.00 90.56 108 LYS A N 1
ATOM 819 C CA . LYS A 1 108 ? -18.676 -7.397 8.842 1.00 90.56 108 LYS A CA 1
ATOM 820 C C . LYS A 1 108 ? -19.964 -7.018 9.570 1.00 90.56 108 LYS A C 1
ATOM 822 O O . LYS A 1 108 ? -21.015 -7.542 9.213 1.00 90.56 108 LYS A O 1
ATOM 827 N N . ASP A 1 109 ? -19.896 -6.147 10.577 1.00 92.56 109 ASP A N 1
ATOM 828 C CA . ASP A 1 109 ? -21.064 -5.701 11.328 1.00 92.56 109 ASP A CA 1
ATOM 829 C C . ASP A 1 109 ? -21.809 -4.585 10.563 1.00 92.56 109 ASP A C 1
ATOM 831 O O . ASP A 1 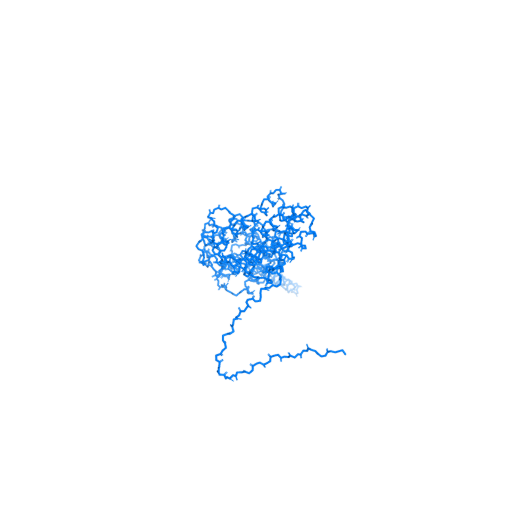109 ? -21.270 -3.482 10.385 1.00 92.56 109 ASP A O 1
ATOM 835 N N . PRO A 1 110 ? -23.063 -4.820 10.129 1.00 91.50 110 PRO A N 1
ATOM 836 C CA . PRO A 1 110 ? -23.837 -3.822 9.396 1.00 91.50 110 PRO A CA 1
ATOM 837 C C . PRO A 1 110 ? -24.102 -2.542 10.200 1.00 91.50 110 PRO A C 1
ATOM 839 O O . PRO A 1 110 ? -24.190 -1.463 9.617 1.00 91.50 110 PRO A O 1
ATOM 842 N N . GLN A 1 111 ? -24.211 -2.634 11.530 1.00 93.75 111 GLN A N 1
ATOM 843 C CA . GLN A 1 111 ? -24.514 -1.484 12.389 1.00 93.75 111 GLN A CA 1
ATOM 844 C C . GLN A 1 111 ? -23.310 -0.548 12.529 1.00 93.75 111 GLN A C 1
ATOM 846 O O . GLN A 1 111 ? -23.474 0.668 12.614 1.00 93.75 111 GLN A O 1
ATOM 851 N N . LEU A 1 112 ? -22.097 -1.106 12.520 1.00 94.50 112 LEU A N 1
ATOM 852 C CA . LEU A 1 112 ? -20.850 -0.347 12.645 1.00 94.50 112 LEU A CA 1
ATOM 853 C C . LEU A 1 112 ? -20.258 0.067 11.294 1.00 94.50 112 LEU A C 1
ATOM 855 O O . LEU A 1 112 ? -19.311 0.852 11.261 1.00 94.50 112 LEU A O 1
ATOM 859 N N . THR A 1 113 ? -20.827 -0.400 10.180 1.00 93.00 113 THR A N 1
ATOM 860 C CA . THR A 1 113 ? -20.344 -0.098 8.824 1.00 93.00 113 THR A CA 1
ATOM 861 C C . THR A 1 113 ? -20.157 1.409 8.562 1.00 93.00 113 THR A C 1
ATOM 863 O O . THR A 1 113 ? -19.086 1.782 8.075 1.00 93.00 113 THR A O 1
ATOM 866 N N . PRO A 1 114 ? -21.096 2.315 8.919 1.00 93.19 114 PRO A N 1
ATOM 867 C CA . PRO A 1 114 ? -20.893 3.755 8.722 1.00 93.19 114 PRO A CA 1
ATOM 868 C C . PRO A 1 114 ? -19.710 4.312 9.525 1.00 93.19 114 PRO A C 1
ATOM 870 O O . PRO A 1 114 ? -18.926 5.109 9.010 1.00 93.19 114 PRO A O 1
ATOM 873 N N . LEU A 1 115 ? -19.550 3.858 10.772 1.00 95.56 115 LEU A N 1
ATOM 874 C CA . LEU A 1 115 ? -18.466 4.282 11.660 1.00 95.56 115 LEU A CA 1
ATOM 875 C C . LEU A 1 115 ? -17.103 3.800 11.142 1.00 95.56 115 LEU A C 1
ATOM 877 O O . LEU A 1 115 ? -16.141 4.563 11.122 1.00 95.56 115 LEU A O 1
ATOM 881 N N . ILE A 1 116 ? -17.038 2.553 10.675 1.00 95.31 116 ILE A N 1
ATOM 882 C CA . ILE A 1 116 ? -15.838 1.936 10.102 1.00 95.31 116 ILE A CA 1
ATOM 883 C C . ILE A 1 116 ? -15.413 2.643 8.816 1.00 95.31 116 ILE A C 1
ATOM 885 O O . ILE A 1 116 ? -14.239 2.983 8.673 1.00 95.31 116 ILE A O 1
ATOM 889 N N . ASN A 1 117 ? -16.359 2.915 7.912 1.00 93.50 117 ASN A N 1
ATOM 890 C CA . ASN A 1 117 ? -16.079 3.663 6.687 1.00 93.50 117 ASN A CA 1
ATOM 891 C C . ASN A 1 117 ? -15.601 5.083 7.005 1.00 93.50 117 ASN A C 1
ATOM 893 O O . ASN A 1 117 ? -14.609 5.532 6.437 1.00 93.50 117 ASN A O 1
ATOM 897 N N . SER A 1 118 ? -16.245 5.765 7.959 1.00 93.81 118 SER A N 1
ATOM 898 C CA . SER A 1 118 ? -15.819 7.102 8.383 1.00 93.81 118 SER A CA 1
ATOM 899 C C . SER A 1 118 ? -14.406 7.099 8.969 1.00 93.81 118 SER A C 1
ATOM 901 O O . SER A 1 118 ? -13.604 7.958 8.609 1.00 93.81 118 SER A O 1
ATOM 903 N N . LEU A 1 119 ? -14.074 6.129 9.830 1.00 96.12 119 LEU A N 1
ATOM 904 C CA . LEU A 1 119 ? -12.722 5.975 10.369 1.00 96.12 119 LEU A CA 1
ATOM 905 C C . LEU A 1 119 ? -11.708 5.735 9.245 1.00 96.12 119 LEU A C 1
ATOM 907 O O . LEU A 1 119 ? -10.695 6.425 9.192 1.00 96.12 119 LEU A O 1
ATOM 911 N N . PHE A 1 120 ? -11.984 4.795 8.337 1.00 95.62 120 PHE A N 1
ATOM 912 C CA . PHE A 1 120 ? -11.099 4.484 7.214 1.00 95.62 120 PHE A CA 1
ATOM 913 C C . PHE A 1 120 ? -10.805 5.725 6.362 1.00 95.62 120 PHE A C 1
ATOM 915 O O . PHE A 1 120 ? -9.641 6.070 6.169 1.00 95.62 120 PHE A O 1
ATOM 922 N N . VAL A 1 121 ? -11.851 6.429 5.918 1.00 94.25 121 VAL A N 1
ATOM 923 C CA . VAL A 1 121 ? -11.715 7.633 5.086 1.00 94.25 121 VAL A CA 1
ATOM 924 C C . VAL A 1 121 ? -10.917 8.714 5.811 1.00 94.25 121 VAL A C 1
ATOM 926 O O . VAL A 1 121 ? -9.951 9.217 5.246 1.00 94.25 121 VAL A O 1
ATOM 929 N N . LYS A 1 122 ? -11.239 9.009 7.078 1.00 95.44 122 LYS A N 1
ATOM 930 C CA . LYS A 1 122 ? -10.534 10.037 7.861 1.00 95.44 122 LYS A CA 1
ATOM 931 C C . LYS A 1 122 ? -9.050 9.728 8.053 1.00 95.44 122 LYS A C 1
ATOM 933 O O . LYS A 1 122 ? -8.233 10.642 7.982 1.00 95.44 122 LYS A O 1
ATOM 938 N N . LEU A 1 123 ? -8.689 8.461 8.282 1.00 96.44 123 LEU A N 1
ATOM 939 C CA . LEU A 1 123 ? -7.283 8.058 8.367 1.00 96.44 123 LEU A CA 1
ATOM 940 C C . LEU A 1 123 ? -6.576 8.301 7.032 1.00 96.44 123 LEU A C 1
ATOM 942 O O . LEU A 1 123 ? -5.543 8.964 7.012 1.00 96.44 123 LEU A O 1
ATOM 946 N N . CYS A 1 124 ? -7.157 7.836 5.921 1.00 95.50 124 CYS A N 1
ATOM 947 C CA . CYS A 1 124 ? -6.589 8.049 4.593 1.00 95.50 124 CYS A CA 1
ATOM 948 C C . CYS A 1 124 ? -6.435 9.542 4.261 1.00 95.50 124 CYS A C 1
ATOM 950 O O . CYS A 1 124 ? -5.380 9.954 3.786 1.00 95.50 124 CYS A O 1
ATOM 952 N N . GLU A 1 125 ? -7.460 10.358 4.517 1.00 94.62 125 GLU A N 1
ATOM 953 C CA . GLU A 1 125 ? -7.438 11.806 4.276 1.00 94.62 125 GLU A CA 1
ATOM 954 C C . GLU A 1 125 ? -6.358 12.496 5.107 1.00 94.62 125 GLU A C 1
ATOM 956 O O . GLU A 1 125 ? -5.608 13.317 4.577 1.00 94.62 125 GLU A O 1
ATOM 961 N N . ARG A 1 126 ? -6.227 12.135 6.390 1.00 95.06 126 ARG A N 1
ATOM 962 C CA . ARG A 1 126 ? -5.210 12.712 7.272 1.00 95.06 126 ARG A CA 1
ATOM 963 C C . ARG A 1 126 ? -3.796 12.365 6.811 1.00 95.06 126 ARG A C 1
ATOM 965 O O . ARG A 1 126 ? -2.963 13.273 6.756 1.00 95.06 126 ARG A O 1
ATOM 972 N N . THR A 1 127 ? -3.532 11.105 6.446 1.00 95.19 127 THR A N 1
ATOM 973 C CA . THR A 1 127 ? -2.222 10.676 5.925 1.00 95.19 127 THR A CA 1
ATOM 974 C C . THR A 1 127 ? -1.904 11.367 4.600 1.00 95.19 127 THR A C 1
ATOM 976 O O . THR A 1 127 ? -0.821 11.924 4.432 1.00 95.19 127 THR A O 1
ATOM 979 N N . LEU A 1 128 ? -2.851 11.382 3.655 1.00 93.94 128 LEU A N 1
ATOM 980 C CA . LEU A 1 128 ? -2.662 12.021 2.350 1.00 93.94 128 LEU A CA 1
ATOM 981 C C . LEU A 1 128 ? -2.454 13.534 2.484 1.00 93.94 128 LEU A C 1
ATOM 983 O O . LEU A 1 128 ? -1.584 14.094 1.815 1.00 93.94 128 LEU A O 1
ATOM 987 N N . GLY A 1 129 ? -3.211 14.192 3.366 1.00 92.44 129 GLY A N 1
ATOM 988 C CA . GLY A 1 129 ? -3.059 15.613 3.668 1.00 92.44 129 GLY A CA 1
ATOM 989 C C . GLY A 1 129 ? -1.698 15.937 4.283 1.00 92.44 129 GLY A C 1
ATOM 990 O O . GLY A 1 129 ? -1.060 16.903 3.871 1.00 92.44 129 GLY A O 1
ATOM 991 N N . GLN A 1 130 ? -1.209 15.100 5.203 1.00 90.56 130 GLN A N 1
ATOM 992 C CA . GLN A 1 130 ? 0.120 15.258 5.803 1.00 90.56 130 GLN A CA 1
ATOM 993 C C . GLN A 1 130 ? 1.227 15.178 4.750 1.00 90.56 130 GLN A C 1
ATOM 995 O O . GLN A 1 130 ? 2.042 16.094 4.652 1.00 90.56 130 GLN A O 1
ATOM 1000 N N . VAL A 1 131 ? 1.208 14.137 3.914 1.00 91.00 131 VAL A N 1
ATOM 1001 C CA . VAL A 1 131 ? 2.203 13.953 2.848 1.00 91.00 131 VAL A CA 1
ATOM 1002 C C . VAL A 1 131 ? 2.148 15.092 1.824 1.00 91.00 131 VAL A C 1
ATOM 1004 O O . VAL A 1 131 ? 3.183 15.561 1.357 1.00 91.00 131 VAL A O 1
ATOM 1007 N N . SER A 1 132 ? 0.948 15.581 1.501 1.00 86.88 132 SER A N 1
ATOM 1008 C CA . SER A 1 132 ? 0.777 16.685 0.547 1.00 86.88 132 SER A CA 1
ATOM 1009 C C . SER A 1 132 ? 1.262 18.029 1.100 1.00 86.88 132 SER A C 1
ATOM 1011 O O . SER A 1 132 ? 1.649 18.899 0.326 1.00 86.88 132 SER A O 1
ATOM 1013 N N . SER A 1 133 ? 1.245 18.212 2.424 1.00 83.00 133 SER A N 1
ATOM 1014 C CA . SER A 1 133 ? 1.577 19.489 3.069 1.00 83.00 133 SER A CA 1
ATOM 1015 C C . SER A 1 133 ? 3.076 19.801 3.133 1.00 83.00 133 SER A C 1
ATOM 1017 O O . SER A 1 133 ? 3.451 20.967 3.053 1.00 83.00 133 SER A O 1
ATOM 1019 N N . THR A 1 134 ? 3.940 18.788 3.248 1.00 74.81 134 THR A N 1
ATOM 1020 C CA . THR A 1 134 ? 5.400 18.984 3.340 1.00 74.81 134 THR A CA 1
ATOM 1021 C C . THR A 1 134 ? 6.096 18.932 1.984 1.00 74.81 134 THR A C 1
ATOM 1023 O O . THR A 1 134 ? 7.234 19.374 1.864 1.00 74.81 134 THR A O 1
ATOM 1026 N N . GLY A 1 135 ? 5.447 18.367 0.959 1.00 73.25 135 GLY A N 1
ATOM 1027 C CA . GLY A 1 135 ? 6.014 18.185 -0.382 1.00 73.25 135 GLY A CA 1
ATOM 1028 C C . GLY A 1 135 ? 7.116 17.119 -0.474 1.00 73.25 135 GLY A C 1
ATOM 1029 O O . GLY A 1 135 ? 7.453 16.694 -1.577 1.00 73.25 135 GLY A O 1
ATOM 1030 N N . ASN A 1 136 ? 7.641 16.651 0.662 1.00 84.44 136 ASN A N 1
ATOM 1031 C CA . ASN A 1 136 ? 8.644 15.599 0.761 1.00 84.44 136 ASN A CA 1
ATOM 1032 C C . ASN A 1 136 ? 8.067 14.368 1.477 1.00 84.44 136 ASN A C 1
ATOM 1034 O O . ASN A 1 136 ? 7.643 14.449 2.632 1.00 84.44 136 ASN A O 1
ATOM 1038 N N . LEU A 1 137 ? 8.055 13.224 0.784 1.00 88.31 137 LEU A N 1
ATOM 1039 C CA . LEU A 1 137 ? 7.576 11.952 1.334 1.00 88.31 137 LEU A CA 1
ATOM 1040 C C . LEU A 1 137 ? 8.556 11.371 2.360 1.00 88.31 137 LEU A C 1
ATOM 1042 O O . LEU A 1 137 ? 8.108 10.737 3.313 1.00 88.31 137 LEU A O 1
ATOM 1046 N N . SER A 1 138 ? 9.864 11.591 2.184 1.00 88.50 138 SER A N 1
ATOM 1047 C CA . SER A 1 138 ? 10.915 11.015 3.034 1.00 88.50 138 SER A CA 1
ATOM 1048 C C . SER A 1 138 ? 10.787 11.434 4.501 1.00 88.50 138 SER A C 1
ATOM 1050 O O . SER A 1 138 ? 11.070 10.635 5.395 1.00 88.50 138 SER A O 1
ATOM 1052 N N . ASP A 1 139 ? 10.260 12.632 4.760 1.00 88.81 139 ASP A N 1
ATOM 1053 C CA . ASP A 1 139 ? 10.051 13.151 6.119 1.00 88.81 139 ASP A CA 1
ATOM 1054 C C . ASP A 1 139 ? 8.970 12.370 6.890 1.00 88.81 139 ASP A C 1
ATOM 1056 O O . ASP A 1 139 ? 8.951 12.379 8.116 1.00 88.81 139 ASP A O 1
ATOM 1060 N N . HIS A 1 140 ? 8.101 11.636 6.184 1.00 90.38 140 HIS A N 1
ATOM 1061 C CA . HIS A 1 140 ? 6.988 10.872 6.766 1.00 90.38 140 HIS A CA 1
ATOM 1062 C C . HIS A 1 140 ? 7.174 9.355 6.641 1.00 90.38 140 HIS A C 1
ATOM 1064 O O . HIS A 1 140 ? 6.196 8.604 6.680 1.00 90.38 140 HIS A O 1
ATOM 1070 N N . THR A 1 141 ? 8.419 8.886 6.488 1.00 93.00 141 THR A N 1
ATOM 1071 C CA . THR A 1 141 ? 8.758 7.467 6.257 1.00 93.00 141 THR A CA 1
ATOM 1072 C C . THR A 1 141 ? 8.080 6.516 7.231 1.00 93.00 141 THR A C 1
ATOM 1074 O O . THR A 1 141 ? 7.500 5.515 6.806 1.00 93.00 141 THR A O 1
ATOM 1077 N N . GLU A 1 142 ? 8.120 6.815 8.526 1.00 92.19 142 GLU A N 1
ATOM 1078 C CA . GLU A 1 142 ? 7.568 5.940 9.561 1.00 92.19 142 GLU A CA 1
ATOM 1079 C C . GLU A 1 142 ? 6.041 5.812 9.460 1.00 92.19 142 GLU A C 1
ATOM 1081 O O . GLU A 1 142 ? 5.493 4.702 9.447 1.00 92.19 142 GLU A O 1
ATOM 1086 N N . VAL A 1 143 ? 5.354 6.949 9.323 1.00 93.50 143 VAL A N 1
ATOM 1087 C CA . VAL A 1 143 ? 3.890 7.018 9.248 1.00 93.50 143 VAL A CA 1
ATOM 1088 C C . VAL A 1 143 ? 3.387 6.352 7.974 1.00 93.50 143 VAL A C 1
ATOM 1090 O O . VAL A 1 143 ? 2.474 5.529 8.031 1.00 93.50 143 VAL A O 1
ATOM 1093 N N . VAL A 1 144 ? 4.002 6.657 6.827 1.00 95.44 144 VAL A N 1
ATOM 1094 C CA . VAL A 1 144 ? 3.616 6.103 5.520 1.00 95.44 144 VAL A CA 1
ATOM 1095 C C . VAL A 1 144 ? 3.886 4.597 5.457 1.00 95.44 144 VAL A C 1
ATOM 1097 O O . VAL A 1 144 ? 3.053 3.845 4.949 1.00 95.44 144 VAL A O 1
ATOM 1100 N N . SER A 1 145 ? 5.000 4.131 6.030 1.00 95.19 145 SER A N 1
ATOM 1101 C CA . SER A 1 145 ? 5.309 2.698 6.127 1.00 95.19 145 SER A CA 1
ATOM 1102 C C . SER A 1 145 ? 4.263 1.955 6.960 1.00 95.19 145 SER A C 1
ATOM 1104 O O . SER A 1 145 ? 3.682 0.976 6.489 1.00 95.19 145 SER A O 1
ATOM 1106 N N . SER A 1 146 ? 3.955 2.468 8.156 1.00 95.69 146 SER A N 1
ATOM 1107 C CA . SER A 1 146 ? 2.936 1.896 9.051 1.00 95.69 146 SER A CA 1
ATOM 1108 C C . SER A 1 146 ? 1.540 1.923 8.420 1.00 95.69 146 SER A C 1
ATOM 1110 O O . SER A 1 146 ? 0.744 0.995 8.574 1.00 95.69 146 SER A O 1
ATOM 1112 N N . TYR A 1 147 ? 1.242 2.977 7.663 1.00 97.44 147 TYR A N 1
ATOM 1113 C CA . TYR A 1 147 ? -0.000 3.126 6.919 1.00 97.44 147 TYR A CA 1
ATOM 1114 C C . TYR A 1 147 ? -0.149 2.068 5.820 1.00 97.44 147 TYR A C 1
ATOM 1116 O O . TYR A 1 147 ? -1.179 1.392 5.757 1.00 97.44 147 TYR A O 1
ATOM 1124 N N . PHE A 1 148 ? 0.876 1.852 4.990 1.00 97.94 148 PHE A N 1
ATOM 1125 C CA . PHE A 1 148 ? 0.828 0.805 3.964 1.00 97.94 148 PHE A CA 1
ATOM 1126 C C . PHE A 1 148 ? 0.856 -0.609 4.544 1.00 97.94 148 PHE A C 1
ATOM 1128 O O . PHE A 1 148 ? 0.229 -1.511 3.977 1.00 97.94 148 PHE A O 1
ATOM 1135 N N . GLU A 1 149 ? 1.515 -0.816 5.683 1.00 96.75 149 GLU A N 1
ATOM 1136 C CA . GLU A 1 149 ? 1.427 -2.071 6.427 1.00 96.75 149 GLU A CA 1
ATOM 1137 C C . GLU A 1 149 ? -0.015 -2.342 6.884 1.00 96.75 149 GLU A C 1
ATOM 1139 O O . GLU A 1 149 ? -0.566 -3.411 6.595 1.00 96.75 149 GLU A O 1
ATOM 1144 N N . MET A 1 150 ? -0.669 -1.350 7.499 1.00 97.12 150 MET A N 1
ATOM 1145 C CA . MET A 1 150 ? -2.075 -1.432 7.897 1.00 97.12 150 MET A CA 1
ATOM 1146 C C . MET A 1 150 ? -2.979 -1.733 6.695 1.00 97.12 150 MET A C 1
ATOM 1148 O O . MET A 1 150 ? -3.738 -2.703 6.734 1.00 97.12 150 MET A O 1
ATOM 1152 N N . LEU A 1 151 ? -2.856 -0.981 5.596 1.00 97.25 151 LEU A N 1
ATOM 1153 C CA . LEU A 1 151 ? -3.668 -1.189 4.392 1.00 97.25 151 LEU A CA 1
ATOM 1154 C C . LEU A 1 151 ? -3.465 -2.571 3.765 1.00 97.25 151 LEU A C 1
ATOM 1156 O O . LEU A 1 151 ? -4.429 -3.196 3.320 1.00 97.25 151 LEU A O 1
ATOM 1160 N N . SER A 1 152 ? -2.229 -3.074 3.748 1.00 96.69 152 SER A N 1
ATOM 1161 C CA . SER A 1 152 ? -1.923 -4.427 3.267 1.00 96.69 152 SER A CA 1
ATOM 1162 C C . SER A 1 152 ? -2.644 -5.487 4.100 1.00 96.69 152 SER A C 1
ATOM 1164 O O . SER A 1 152 ? -3.204 -6.445 3.560 1.00 96.69 152 SER A O 1
ATOM 1166 N N . LEU A 1 153 ? -2.674 -5.307 5.424 1.00 96.06 153 LEU A N 1
ATOM 1167 C CA . LEU A 1 153 ? -3.359 -6.210 6.346 1.00 96.06 153 LEU A CA 1
ATOM 1168 C C . LEU A 1 153 ? -4.883 -6.106 6.234 1.00 96.06 153 LEU A C 1
ATOM 1170 O O . LEU A 1 153 ? -5.551 -7.143 6.279 1.00 96.06 153 LEU A O 1
ATOM 1174 N N . VAL A 1 154 ? -5.427 -4.903 6.028 1.00 95.38 154 VAL A N 1
ATOM 1175 C CA . VAL A 1 154 ? -6.853 -4.700 5.734 1.00 95.38 154 VAL A CA 1
ATOM 1176 C C . VAL A 1 154 ? -7.229 -5.417 4.441 1.00 95.38 154 VAL A C 1
ATOM 1178 O O . VAL A 1 154 ? -8.135 -6.240 4.461 1.00 95.38 154 VAL A O 1
ATOM 1181 N N . LEU A 1 155 ? -6.498 -5.208 3.343 1.00 94.75 155 LEU A N 1
ATOM 1182 C CA . LEU A 1 155 ? -6.751 -5.901 2.072 1.00 94.75 155 LEU A CA 1
ATOM 1183 C C . LEU A 1 155 ? -6.688 -7.426 2.206 1.00 94.75 155 LEU A C 1
ATOM 1185 O O . LEU A 1 155 ? -7.443 -8.141 1.550 1.00 94.75 155 LEU A O 1
ATOM 1189 N N . LYS A 1 156 ? -5.788 -7.939 3.048 1.00 93.75 156 LYS A N 1
ATOM 1190 C CA . LYS A 1 156 ? -5.644 -9.379 3.280 1.00 93.75 156 LYS A CA 1
ATOM 1191 C C . LYS A 1 156 ? -6.802 -9.970 4.088 1.00 93.75 156 LYS A C 1
ATOM 1193 O O . LYS A 1 156 ? -7.161 -11.120 3.845 1.00 93.75 156 LYS A O 1
ATOM 1198 N N . LYS A 1 157 ? -7.327 -9.238 5.075 1.00 94.56 157 LYS A N 1
ATOM 1199 C CA . LYS A 1 157 ? -8.319 -9.756 6.033 1.00 94.56 157 LYS A CA 1
ATOM 1200 C C . LYS A 1 157 ? -9.750 -9.352 5.686 1.00 94.56 157 LYS A C 1
ATOM 1202 O O . LYS A 1 157 ? -10.627 -10.205 5.686 1.00 94.56 157 LYS A O 1
ATOM 1207 N N . GLU A 1 158 ? -9.965 -8.082 5.370 1.00 94.06 158 GLU A N 1
ATOM 1208 C CA . GLU A 1 158 ? -11.273 -7.471 5.122 1.00 94.06 158 GLU A CA 1
ATOM 1209 C C . GLU A 1 158 ? -11.227 -6.579 3.860 1.00 94.06 158 GLU A C 1
ATOM 1211 O O . GLU A 1 158 ? -11.391 -5.359 3.934 1.00 94.06 158 GLU A O 1
ATOM 1216 N N . PRO A 1 159 ? -11.019 -7.167 2.663 1.00 92.38 159 PRO A N 1
ATOM 1217 C CA . PRO A 1 159 ? -10.910 -6.421 1.401 1.00 92.38 159 PRO A CA 1
ATOM 1218 C C . PRO A 1 159 ? -12.178 -5.641 1.039 1.00 92.38 159 PRO A C 1
ATOM 1220 O O . PRO A 1 159 ? -12.111 -4.668 0.286 1.00 92.38 159 PRO A O 1
ATOM 1223 N N . GLN A 1 160 ? -13.327 -6.053 1.589 1.00 91.25 160 GLN A N 1
ATOM 1224 C CA . GLN A 1 160 ? -14.600 -5.367 1.393 1.00 91.25 160 GLN A CA 1
ATOM 1225 C C . GLN A 1 160 ? -14.547 -3.919 1.873 1.00 91.25 160 GLN A C 1
ATOM 1227 O O . GLN A 1 160 ? -15.190 -3.085 1.252 1.00 91.25 160 GLN A O 1
ATOM 1232 N N . LEU A 1 161 ? -13.734 -3.601 2.890 1.00 91.69 161 LEU A N 1
ATOM 1233 C CA . LEU A 1 161 ? -13.594 -2.234 3.388 1.00 91.69 161 LEU A CA 1
ATOM 1234 C C . LEU A 1 161 ? -13.075 -1.282 2.304 1.00 91.69 161 LEU A C 1
ATOM 1236 O O . LEU A 1 161 ? -13.605 -0.190 2.148 1.00 91.69 161 LEU A O 1
ATOM 1240 N N . LEU A 1 162 ? -12.075 -1.691 1.515 1.00 90.88 162 LEU A N 1
ATOM 1241 C CA . LEU A 1 162 ? -11.589 -0.867 0.401 1.00 90.88 162 LEU A CA 1
ATOM 1242 C C . LEU A 1 162 ? -12.541 -0.924 -0.797 1.00 90.88 162 LEU A C 1
ATOM 1244 O O . LEU A 1 162 ? -12.707 0.071 -1.497 1.00 90.88 162 LEU A O 1
ATOM 1248 N N . ALA A 1 163 ? -13.172 -2.075 -1.038 1.00 88.25 163 ALA A N 1
ATOM 1249 C CA . ALA A 1 163 ? -14.092 -2.256 -2.158 1.00 88.25 163 ALA A CA 1
ATOM 1250 C C . ALA A 1 163 ? -15.436 -1.527 -1.979 1.00 88.25 163 ALA A C 1
ATOM 1252 O O . ALA A 1 163 ? -16.099 -1.249 -2.975 1.00 88.25 163 ALA A O 1
ATOM 1253 N N . SER A 1 164 ? -15.847 -1.226 -0.744 1.00 85.94 164 SER A N 1
ATOM 1254 C CA . SER A 1 164 ? -17.106 -0.541 -0.433 1.00 85.94 164 SER A CA 1
ATOM 1255 C C . SER A 1 164 ? -17.020 0.978 -0.532 1.00 85.94 164 SER A C 1
ATOM 1257 O O . SER A 1 164 ? -18.067 1.626 -0.578 1.00 85.94 164 SER A O 1
ATOM 1259 N N . GLN A 1 165 ? -15.813 1.550 -0.593 1.00 85.31 165 GLN A N 1
ATOM 1260 C CA . GLN A 1 165 ? -15.628 2.998 -0.702 1.00 85.31 165 GLN A CA 1
ATOM 1261 C C . GLN A 1 165 ? -16.175 3.527 -2.031 1.00 85.31 165 GLN A C 1
ATOM 1263 O O . GLN A 1 165 ? -16.133 2.827 -3.050 1.00 85.31 165 GLN A O 1
ATOM 1268 N N . GLU A 1 166 ? -16.718 4.743 -2.003 1.00 74.81 166 GLU A N 1
ATOM 1269 C CA . GLU A 1 166 ? -17.277 5.401 -3.185 1.00 74.81 166 GLU A CA 1
ATOM 1270 C C . GLU A 1 166 ? -16.228 5.557 -4.295 1.00 74.81 166 GLU A C 1
ATOM 1272 O O . GLU A 1 166 ? -15.024 5.702 -4.049 1.00 74.81 166 GLU A O 1
ATOM 1277 N N . GLU A 1 167 ? -16.692 5.479 -5.541 1.00 56.56 167 GLU A N 1
ATOM 1278 C CA . GLU A 1 167 ? -15.833 5.622 -6.711 1.00 56.56 167 GLU A CA 1
ATOM 1279 C C . GLU A 1 167 ? -15.262 7.047 -6.788 1.00 56.56 167 GLU A C 1
ATOM 1281 O O . GLU A 1 167 ? -15.999 8.026 -6.727 1.00 56.56 167 GLU A O 1
ATOM 1286 N N . GLY A 1 168 ? -13.942 7.161 -6.979 1.00 58.22 168 GLY A N 1
ATOM 1287 C CA . GLY A 1 168 ? -13.348 8.360 -7.583 1.00 58.22 168 GLY A CA 1
ATOM 1288 C C . GLY A 1 168 ? -12.464 9.263 -6.720 1.00 58.22 168 GLY A C 1
ATOM 1289 O O . GLY A 1 168 ? -11.943 10.231 -7.262 1.00 58.22 168 GLY A O 1
ATOM 1290 N N . GLY A 1 169 ? -12.211 8.968 -5.442 1.00 73.06 169 GLY A N 1
ATOM 1291 C CA . GLY A 1 169 ? -11.325 9.819 -4.631 1.00 73.06 169 GLY A CA 1
ATOM 1292 C C . GLY A 1 169 ? -10.229 9.049 -3.914 1.00 73.06 169 GLY A C 1
ATOM 1293 O O . GLY A 1 169 ? -9.104 8.901 -4.395 1.00 73.06 169 GLY A O 1
ATOM 1294 N N . ILE A 1 170 ? -10.576 8.549 -2.732 1.00 88.81 170 ILE A N 1
ATOM 1295 C CA . ILE A 1 170 ? -9.578 8.171 -1.736 1.00 88.81 170 ILE A CA 1
ATOM 1296 C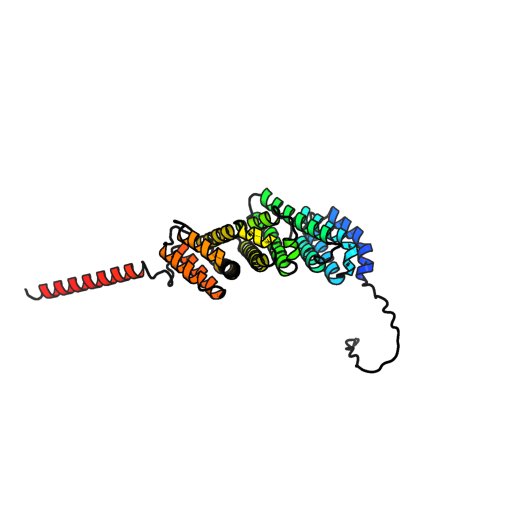 C . ILE A 1 170 ? -8.701 6.996 -2.179 1.00 88.81 170 ILE A C 1
ATOM 1298 O O . ILE A 1 170 ? -7.480 7.075 -2.092 1.00 88.81 170 ILE A O 1
ATOM 1302 N N . ILE A 1 171 ? -9.292 5.938 -2.744 1.00 91.06 171 ILE A N 1
ATOM 1303 C CA . ILE A 1 171 ? -8.547 4.736 -3.149 1.00 91.06 171 ILE A CA 1
ATOM 1304 C C . ILE A 1 171 ? -7.570 5.042 -4.291 1.00 91.06 171 ILE A C 1
ATOM 1306 O O . ILE A 1 171 ? -6.453 4.529 -4.291 1.00 91.06 171 ILE A O 1
ATOM 1310 N N . ALA A 1 172 ? -7.957 5.905 -5.236 1.00 92.00 172 ALA A N 1
ATOM 1311 C CA . ALA A 1 172 ? -7.077 6.328 -6.322 1.00 92.00 172 ALA A CA 1
ATOM 1312 C C . ALA A 1 172 ? -5.892 7.150 -5.789 1.00 92.00 172 ALA A C 1
ATOM 1314 O O . ALA A 1 172 ? -4.752 6.893 -6.170 1.00 92.00 172 ALA A O 1
ATOM 1315 N N . SER A 1 173 ? -6.137 8.075 -4.857 1.00 93.00 173 SER A N 1
ATOM 1316 C CA . SER A 1 173 ? -5.080 8.854 -4.199 1.00 93.00 173 SER A CA 1
ATOM 1317 C C . SER A 1 173 ? -4.119 7.973 -3.398 1.00 93.00 173 SER A C 1
ATOM 1319 O O . SER A 1 173 ? -2.907 8.147 -3.490 1.00 93.00 173 SER A O 1
ATOM 1321 N N . VAL A 1 174 ? -4.636 6.975 -2.676 1.00 95.31 174 VAL A N 1
ATOM 1322 C CA . VAL A 1 174 ? -3.817 5.989 -1.952 1.00 95.31 174 VAL A CA 1
ATOM 1323 C C . VAL A 1 174 ? -2.981 5.142 -2.910 1.00 95.31 174 VAL A C 1
ATOM 1325 O O . VAL A 1 174 ? -1.803 4.897 -2.649 1.00 95.31 174 VAL A O 1
ATOM 1328 N N . PHE A 1 175 ? -3.559 4.721 -4.036 1.00 95.69 175 PHE A N 1
ATOM 1329 C CA . PHE A 1 175 ? -2.832 3.981 -5.065 1.00 95.69 175 PHE A CA 1
ATOM 1330 C C . PHE A 1 175 ? -1.703 4.827 -5.668 1.00 95.69 175 PHE A C 1
ATOM 1332 O O . PHE A 1 175 ? -0.573 4.356 -5.770 1.00 95.69 175 PHE A O 1
ATOM 1339 N N . ASN A 1 176 ? -1.974 6.093 -5.995 1.00 94.38 176 ASN A N 1
ATOM 1340 C CA . ASN A 1 176 ? -0.971 7.024 -6.516 1.00 94.38 176 ASN A CA 1
ATOM 1341 C C . ASN A 1 176 ? 0.147 7.306 -5.505 1.00 94.38 176 ASN A C 1
ATOM 1343 O O . ASN A 1 176 ? 1.313 7.357 -5.893 1.00 94.38 176 ASN A O 1
ATOM 1347 N N . LEU A 1 177 ? -0.184 7.431 -4.215 1.00 95.81 177 LEU A N 1
ATOM 1348 C CA . LEU A 1 177 ? 0.822 7.547 -3.161 1.00 95.81 177 LEU A CA 1
ATOM 1349 C C . LEU A 1 177 ? 1.738 6.315 -3.145 1.00 95.81 177 LEU A C 1
ATOM 1351 O O . LEU A 1 177 ? 2.956 6.460 -3.098 1.00 95.81 177 LEU A O 1
ATOM 1355 N N . ALA A 1 178 ? 1.173 5.109 -3.258 1.00 97.25 178 ALA A N 1
ATOM 1356 C CA . ALA A 1 178 ? 1.968 3.883 -3.301 1.00 97.25 178 ALA A CA 1
ATOM 1357 C C . ALA A 1 178 ? 2.904 3.847 -4.520 1.00 97.25 178 ALA A C 1
ATOM 1359 O O . ALA A 1 178 ? 4.050 3.423 -4.390 1.00 97.25 178 ALA A O 1
ATOM 1360 N N . LEU A 1 179 ? 2.446 4.325 -5.685 1.00 96.56 179 LEU A N 1
ATOM 1361 C CA . LEU A 1 179 ? 3.289 4.459 -6.878 1.00 96.56 179 LEU A CA 1
ATOM 1362 C C . LEU A 1 179 ? 4.455 5.425 -6.656 1.00 96.56 179 LEU A C 1
ATOM 1364 O O . LEU A 1 179 ? 5.580 5.112 -7.043 1.00 96.56 179 LEU A O 1
ATOM 1368 N N . ALA A 1 180 ? 4.205 6.570 -6.015 1.00 95.12 180 ALA A N 1
ATOM 1369 C CA . ALA A 1 180 ? 5.251 7.535 -5.685 1.00 95.12 180 ALA A CA 1
ATOM 1370 C C . ALA A 1 180 ? 6.311 6.915 -4.757 1.00 95.12 180 ALA A C 1
ATOM 1372 O O . ALA A 1 180 ? 7.508 7.065 -5.005 1.00 95.12 180 ALA A O 1
ATOM 1373 N N . CYS A 1 181 ? 5.883 6.128 -3.762 1.00 95.75 181 CYS A N 1
ATOM 1374 C CA . CYS A 1 181 ? 6.784 5.433 -2.841 1.00 95.75 181 CYS A CA 1
ATOM 1375 C C . CYS A 1 181 ? 7.709 4.408 -3.517 1.00 95.75 181 CYS A C 1
ATOM 1377 O O . CYS A 1 181 ? 8.770 4.117 -2.976 1.00 95.75 181 CYS A O 1
ATOM 1379 N N . LEU A 1 182 ? 7.372 3.873 -4.699 1.00 96.38 182 LEU A N 1
ATOM 1380 C CA . LEU A 1 182 ? 8.250 2.929 -5.413 1.00 96.38 182 LEU A CA 1
ATOM 1381 C C . LEU A 1 182 ? 9.544 3.572 -5.927 1.00 96.38 182 LEU A C 1
ATOM 1383 O O . LEU A 1 182 ? 10.516 2.865 -6.195 1.00 96.38 182 LEU A O 1
ATOM 1387 N N . SER A 1 183 ? 9.537 4.890 -6.132 1.00 93.62 183 SER A N 1
ATOM 1388 C CA . SER A 1 183 ? 10.681 5.645 -6.660 1.00 93.62 183 SER A CA 1
ATOM 1389 C C . SER A 1 183 ? 11.577 6.224 -5.562 1.00 93.62 183 SER A C 1
ATOM 1391 O O . SER A 1 183 ? 12.545 6.916 -5.869 1.00 93.62 183 SER A O 1
ATOM 1393 N N . LEU A 1 184 ? 11.247 5.968 -4.297 1.00 93.31 184 LEU A N 1
ATOM 1394 C CA . LEU A 1 184 ? 11.965 6.496 -3.149 1.00 93.31 184 LEU A CA 1
ATOM 1395 C C . LEU A 1 184 ? 13.206 5.655 -2.794 1.00 93.31 184 LEU A C 1
ATOM 1397 O O . LEU A 1 184 ? 13.255 4.460 -3.104 1.00 93.31 184 LEU A O 1
ATOM 1401 N N . PRO A 1 185 ? 14.225 6.258 -2.156 1.00 92.56 185 PRO A N 1
ATOM 1402 C CA . PRO A 1 185 ? 15.430 5.546 -1.736 1.00 92.56 185 PRO A CA 1
ATOM 1403 C C . PRO A 1 185 ? 15.250 4.716 -0.452 1.00 92.56 185 PRO A C 1
ATOM 1405 O O . PRO A 1 185 ? 16.109 3.886 -0.154 1.00 92.56 185 PRO A O 1
ATOM 1408 N N . GLU A 1 186 ? 14.183 4.918 0.325 1.00 94.62 186 GLU A N 1
ATOM 1409 C CA . GLU A 1 186 ? 13.973 4.238 1.605 1.00 94.62 186 GLU A CA 1
ATOM 1410 C C . GLU A 1 186 ? 13.415 2.812 1.426 1.00 94.62 186 GLU A C 1
ATOM 1412 O O . GLU A 1 186 ? 12.274 2.618 1.001 1.00 94.62 186 GLU A O 1
ATOM 1417 N N . ASP A 1 187 ? 14.191 1.799 1.841 1.00 94.50 187 ASP A N 1
ATOM 1418 C CA . ASP A 1 187 ? 13.826 0.371 1.742 1.00 94.50 187 ASP A CA 1
ATOM 1419 C C . ASP A 1 187 ? 12.450 0.061 2.344 1.00 94.50 187 ASP A C 1
ATOM 1421 O O . ASP A 1 187 ? 11.627 -0.623 1.734 1.00 94.50 187 ASP A O 1
ATOM 1425 N N . VAL A 1 188 ? 12.177 0.616 3.526 1.00 94.81 188 VAL A N 1
ATOM 1426 C CA . VAL A 1 188 ? 10.948 0.358 4.283 1.00 94.81 188 VAL A CA 1
ATOM 1427 C C . VAL A 1 188 ? 9.714 0.863 3.525 1.00 94.81 188 VAL A C 1
ATOM 1429 O O . VAL A 1 188 ? 8.714 0.145 3.435 1.00 94.81 188 VAL A O 1
ATOM 1432 N N . MET A 1 189 ? 9.802 2.043 2.895 1.00 94.31 189 MET A N 1
ATOM 1433 C CA . MET A 1 189 ? 8.714 2.597 2.083 1.00 94.31 189 MET A CA 1
ATOM 1434 C C . MET A 1 189 ? 8.462 1.753 0.834 1.00 94.31 189 MET A C 1
ATOM 1436 O O . MET A 1 189 ? 7.319 1.377 0.566 1.00 94.31 189 MET A O 1
ATOM 1440 N N . VAL A 1 190 ? 9.522 1.411 0.092 1.00 96.50 190 VAL A N 1
ATOM 1441 C CA . VAL A 1 190 ? 9.414 0.598 -1.130 1.00 96.50 190 VAL A CA 1
ATOM 1442 C C . VAL A 1 190 ? 8.825 -0.777 -0.806 1.00 96.50 190 VAL A C 1
ATOM 1444 O O . VAL A 1 190 ? 7.904 -1.242 -1.483 1.00 96.50 190 VAL A O 1
ATOM 1447 N N . LYS A 1 191 ? 9.292 -1.419 0.268 1.00 96.50 191 LYS A N 1
ATOM 1448 C CA . LYS A 1 191 ? 8.794 -2.717 0.737 1.00 96.50 191 LYS A CA 1
ATOM 1449 C C . LYS A 1 191 ? 7.297 -2.687 1.049 1.00 96.50 191 LYS A C 1
ATOM 1451 O O . LYS A 1 191 ? 6.547 -3.515 0.535 1.00 96.50 191 LYS A O 1
ATOM 1456 N N . TYR A 1 192 ? 6.826 -1.751 1.875 1.00 97.31 192 TYR A N 1
ATOM 1457 C CA . TYR A 1 192 ? 5.407 -1.729 2.248 1.00 97.31 192 TYR A CA 1
ATOM 1458 C C . TYR A 1 192 ? 4.500 -1.250 1.109 1.00 97.31 192 TYR A C 1
ATOM 1460 O O . TYR A 1 192 ? 3.408 -1.798 0.943 1.00 97.31 192 TYR A O 1
ATOM 1468 N N . ALA A 1 193 ? 4.958 -0.322 0.265 1.00 97.69 193 ALA A N 1
ATOM 1469 C CA . ALA A 1 193 ? 4.222 0.086 -0.930 1.00 97.69 193 ALA A CA 1
ATOM 1470 C C . ALA A 1 193 ? 4.075 -1.070 -1.937 1.00 97.69 193 ALA A C 1
ATOM 1472 O O . ALA A 1 193 ? 2.974 -1.325 -2.432 1.00 97.69 193 ALA A O 1
ATOM 1473 N N . THR A 1 194 ? 5.150 -1.824 -2.205 1.00 97.69 194 THR A N 1
ATOM 1474 C CA . THR A 1 194 ? 5.091 -3.005 -3.089 1.00 97.69 194 THR A CA 1
ATOM 1475 C C . THR A 1 194 ? 4.203 -4.109 -2.518 1.00 97.69 194 THR A C 1
ATOM 1477 O O . THR A 1 194 ? 3.426 -4.702 -3.269 1.00 97.69 194 THR A O 1
ATOM 1480 N N . HIS A 1 195 ? 4.242 -4.354 -1.203 1.00 96.94 195 HIS A N 1
ATOM 1481 C CA . HIS A 1 195 ? 3.326 -5.287 -0.539 1.00 96.94 195 HIS A CA 1
ATOM 1482 C C . HIS A 1 195 ? 1.861 -4.869 -0.699 1.00 96.94 195 HIS A C 1
ATOM 1484 O O . HIS A 1 195 ? 1.033 -5.695 -1.098 1.00 96.94 195 HIS A O 1
ATOM 1490 N N . PHE A 1 196 ? 1.543 -3.597 -0.446 1.00 98.19 196 PHE A N 1
ATOM 1491 C CA . PHE A 1 196 ? 0.193 -3.064 -0.613 1.00 98.19 196 PHE A CA 1
ATOM 1492 C C . PHE A 1 196 ? -0.295 -3.236 -2.054 1.00 98.19 196 PHE A C 1
ATOM 1494 O O . PHE A 1 196 ? -1.353 -3.828 -2.276 1.00 98.19 196 PHE A O 1
ATOM 1501 N N . LEU A 1 197 ? 0.496 -2.798 -3.038 1.00 98.12 197 LEU A N 1
ATOM 1502 C CA . LEU A 1 197 ? 0.159 -2.916 -4.460 1.00 98.12 197 LEU A CA 1
ATOM 1503 C C . LEU A 1 197 ? -0.008 -4.381 -4.882 1.00 98.12 197 LEU A C 1
ATOM 1505 O O . LEU A 1 197 ? -0.958 -4.718 -5.590 1.00 98.12 197 LEU A O 1
ATOM 1509 N N . GLY A 1 198 ? 0.861 -5.275 -4.408 1.00 97.19 198 GLY A N 1
ATOM 1510 C CA . GLY A 1 198 ? 0.760 -6.711 -4.664 1.00 97.19 198 GLY A CA 1
ATOM 1511 C C . GLY A 1 198 ? -0.540 -7.305 -4.114 1.00 97.19 198 GLY A C 1
ATOM 1512 O O . GLY A 1 198 ? -1.252 -8.018 -4.829 1.00 97.19 198 GLY A O 1
ATOM 1513 N N . HIS A 1 199 ? -0.905 -6.972 -2.873 1.00 96.88 199 HIS A N 1
ATOM 1514 C CA . HIS A 1 199 ? -2.179 -7.383 -2.279 1.00 96.88 199 HIS A CA 1
ATOM 1515 C C . HIS A 1 199 ? -3.381 -6.802 -3.029 1.00 96.88 199 HIS A C 1
ATOM 1517 O O . HIS A 1 199 ? -4.326 -7.542 -3.323 1.00 96.88 199 HIS A O 1
ATOM 1523 N N . PHE A 1 200 ? -3.317 -5.523 -3.401 1.00 96.88 200 PHE A N 1
ATOM 1524 C CA . PHE A 1 200 ? -4.351 -4.835 -4.168 1.00 96.88 200 PHE A CA 1
ATOM 1525 C C . PHE A 1 200 ? -4.599 -5.540 -5.507 1.00 96.88 200 PHE A C 1
ATOM 1527 O O . PHE A 1 200 ? -5.726 -5.926 -5.815 1.00 96.88 200 PHE A O 1
ATOM 1534 N N . ILE A 1 201 ? -3.540 -5.809 -6.275 1.00 96.56 201 ILE A N 1
ATOM 1535 C CA . ILE A 1 201 ? -3.610 -6.539 -7.549 1.00 96.56 201 ILE A CA 1
ATOM 1536 C C . ILE A 1 201 ? -4.195 -7.939 -7.341 1.00 96.56 201 ILE A C 1
ATOM 1538 O O . ILE A 1 201 ? -5.070 -8.363 -8.098 1.00 96.56 201 ILE A O 1
ATOM 1542 N N . ASN A 1 202 ? -3.748 -8.660 -6.310 1.00 95.00 202 ASN A N 1
ATOM 1543 C CA . ASN A 1 202 ? -4.174 -10.034 -6.062 1.00 95.00 202 ASN A CA 1
ATOM 1544 C C . ASN A 1 202 ? -5.685 -10.152 -5.802 1.00 95.00 202 ASN A C 1
ATOM 1546 O O . ASN A 1 202 ? -6.294 -11.130 -6.257 1.00 95.00 202 ASN A O 1
ATOM 1550 N N . ILE A 1 203 ? -6.270 -9.167 -5.110 1.00 94.75 203 ILE A N 1
ATOM 1551 C CA . ILE A 1 203 ? -7.690 -9.155 -4.739 1.00 94.75 203 ILE A CA 1
ATOM 1552 C C . ILE A 1 203 ? -8.580 -8.395 -5.726 1.00 94.75 203 ILE A C 1
ATOM 1554 O O . ILE A 1 203 ? -9.770 -8.681 -5.800 1.00 94.75 203 ILE A O 1
ATOM 1558 N N . SER A 1 204 ? -8.021 -7.469 -6.510 1.00 94.06 204 SER A N 1
ATOM 1559 C CA . SER A 1 204 ? -8.778 -6.564 -7.389 1.00 94.06 204 SER A CA 1
ATOM 1560 C C . SER A 1 204 ? -9.783 -7.277 -8.298 1.00 94.06 204 SER A C 1
ATOM 1562 O O . SER A 1 204 ? -10.916 -6.832 -8.409 1.00 94.06 204 SER A O 1
ATOM 1564 N N . ARG A 1 205 ? -9.431 -8.436 -8.872 1.00 93.25 205 ARG A N 1
ATOM 1565 C CA . ARG A 1 205 ? -10.341 -9.233 -9.720 1.00 93.25 205 ARG A CA 1
ATOM 1566 C C . ARG A 1 205 ? -11.614 -9.713 -9.021 1.00 93.25 205 ARG A C 1
ATOM 1568 O O . ARG A 1 205 ? -12.590 -10.000 -9.702 1.00 93.25 205 ARG A O 1
ATOM 1575 N N . ASN A 1 206 ? -11.605 -9.810 -7.695 1.00 93.56 206 ASN A N 1
ATOM 1576 C CA . ASN A 1 206 ? -12.756 -10.258 -6.915 1.00 93.56 206 ASN A CA 1
ATOM 1577 C C . ASN A 1 206 ? -13.718 -9.104 -6.583 1.00 93.56 206 ASN A C 1
ATOM 1579 O O . ASN A 1 206 ? -14.816 -9.355 -6.098 1.00 93.56 206 ASN A O 1
ATOM 1583 N N . HIS A 1 207 ? -13.315 -7.851 -6.825 1.00 91.88 207 HIS A N 1
ATOM 1584 C CA . HIS A 1 207 ? -14.079 -6.660 -6.463 1.00 91.88 207 HIS A CA 1
ATOM 1585 C C . HIS A 1 207 ? -14.135 -5.686 -7.642 1.00 91.88 207 HIS A C 1
ATOM 1587 O O . HIS A 1 207 ? -13.134 -5.062 -7.992 1.00 91.88 207 HIS A O 1
ATOM 1593 N N . GLN A 1 208 ? -15.322 -5.510 -8.228 1.00 91.12 208 GLN A N 1
ATOM 1594 C CA . GLN A 1 208 ? -15.513 -4.737 -9.461 1.00 91.12 208 GLN A CA 1
ATOM 1595 C C . GLN A 1 208 ? -14.904 -3.326 -9.408 1.00 91.12 208 GLN A C 1
ATOM 1597 O O . GLN A 1 208 ? -14.240 -2.927 -10.360 1.00 91.12 208 GLN A O 1
ATOM 1602 N N . ARG A 1 209 ? -15.051 -2.600 -8.292 1.00 87.88 209 ARG A N 1
ATOM 1603 C CA . ARG A 1 209 ? -14.492 -1.242 -8.146 1.00 87.88 209 ARG A CA 1
ATOM 1604 C C . ARG A 1 209 ? -12.963 -1.217 -8.170 1.00 87.88 209 ARG A C 1
ATOM 1606 O O . ARG A 1 209 ? -12.356 -0.396 -8.851 1.00 87.88 209 ARG A O 1
ATOM 1613 N N . LEU A 1 210 ? -12.322 -2.155 -7.469 1.00 92.50 210 LEU A N 1
ATOM 1614 C CA . LEU A 1 210 ? -10.859 -2.265 -7.467 1.00 92.50 210 LEU A CA 1
ATOM 1615 C C . LEU A 1 210 ? -10.343 -2.676 -8.853 1.00 92.50 210 LEU A C 1
ATOM 1617 O O . LEU A 1 210 ? -9.315 -2.179 -9.308 1.00 92.50 210 LEU A O 1
ATOM 1621 N N . LEU A 1 211 ? -11.077 -3.556 -9.541 1.00 93.88 211 LEU A N 1
ATOM 1622 C CA . LEU A 1 211 ? -10.779 -3.957 -10.913 1.00 93.88 211 LEU A CA 1
ATOM 1623 C C . LEU A 1 211 ? -10.881 -2.781 -11.896 1.00 93.88 211 LEU A C 1
ATOM 1625 O O . LEU A 1 211 ? -10.009 -2.630 -12.752 1.00 93.88 211 LEU A O 1
ATOM 1629 N N . GLN A 1 212 ? -11.914 -1.944 -11.770 1.00 91.38 212 GLN A N 1
ATOM 1630 C CA . GLN A 1 212 ? -12.085 -0.748 -12.598 1.00 91.38 212 GLN A CA 1
ATOM 1631 C C . GLN A 1 212 ? -10.911 0.216 -12.437 1.00 91.38 212 GLN A C 1
ATOM 1633 O O . GLN A 1 212 ? -10.408 0.699 -13.445 1.00 91.38 212 GLN A O 1
ATOM 1638 N N . LEU A 1 213 ? -10.407 0.431 -11.215 1.00 91.50 213 LEU A N 1
ATOM 1639 C CA . LEU A 1 213 ? -9.228 1.276 -11.004 1.00 91.50 213 LEU A CA 1
ATOM 1640 C C . LEU A 1 213 ? -8.031 0.789 -11.838 1.00 91.50 213 LEU A C 1
ATOM 1642 O O . LEU A 1 213 ? -7.415 1.581 -12.547 1.00 91.50 213 LEU A O 1
ATOM 1646 N N . ILE A 1 214 ? -7.743 -0.517 -11.807 1.00 93.62 214 ILE A N 1
ATOM 1647 C CA . ILE A 1 214 ? -6.640 -1.116 -12.576 1.00 93.62 214 ILE A CA 1
ATOM 1648 C C . ILE A 1 214 ? -6.870 -0.985 -14.087 1.00 93.62 214 ILE A C 1
ATOM 1650 O O . ILE A 1 214 ? -5.940 -0.635 -14.818 1.00 93.62 214 ILE A O 1
ATOM 1654 N N . ASN A 1 215 ? -8.092 -1.246 -14.554 1.00 91.00 215 ASN A N 1
ATOM 1655 C CA . ASN A 1 215 ? -8.430 -1.195 -15.977 1.00 91.00 215 ASN A CA 1
ATOM 1656 C C . ASN A 1 215 ? -8.484 0.240 -16.532 1.00 91.00 215 ASN A C 1
ATOM 1658 O O . ASN A 1 215 ? -8.177 0.436 -17.705 1.00 91.00 215 ASN A O 1
ATOM 1662 N N . ASN A 1 216 ? -8.775 1.245 -15.701 1.00 88.62 216 ASN A N 1
ATOM 1663 C CA . ASN A 1 216 ? -8.838 2.665 -16.074 1.00 88.62 216 ASN A CA 1
ATOM 1664 C C . ASN A 1 216 ? -7.443 3.322 -16.177 1.00 88.62 216 ASN A C 1
ATOM 1666 O O . ASN A 1 216 ? -7.262 4.490 -15.843 1.00 88.62 216 ASN A O 1
ATOM 1670 N N . GLY A 1 217 ? -6.431 2.565 -16.606 1.00 88.62 217 GLY A N 1
ATOM 1671 C CA . GLY A 1 217 ? -5.070 3.055 -16.850 1.00 88.62 217 GLY A CA 1
ATOM 1672 C C . GLY A 1 217 ? -4.114 2.982 -15.656 1.00 88.62 217 GLY A C 1
ATOM 1673 O O . GLY A 1 217 ? -2.904 2.941 -15.876 1.00 88.62 217 GLY A O 1
ATOM 1674 N N . GLN A 1 218 ? -4.594 2.863 -14.410 1.00 92.75 218 GLN A N 1
ATOM 1675 C CA . GLN A 1 218 ? -3.691 2.772 -13.248 1.00 92.75 218 GLN A CA 1
ATOM 1676 C C . GLN A 1 218 ? -2.840 1.499 -13.259 1.00 92.75 218 GLN A C 1
ATOM 1678 O O . GLN A 1 218 ? -1.697 1.520 -12.810 1.00 92.75 218 GLN A O 1
ATOM 1683 N N . GLY A 1 219 ? -3.350 0.403 -13.830 1.00 94.94 219 GLY A N 1
ATOM 1684 C CA . GLY A 1 219 ? -2.566 -0.815 -14.036 1.00 94.94 219 GLY A CA 1
ATOM 1685 C C . GLY A 1 219 ? -1.381 -0.606 -14.980 1.00 94.94 219 GLY A C 1
ATOM 1686 O O . GLY A 1 219 ? -0.276 -1.063 -14.693 1.00 94.94 219 GLY A O 1
ATOM 1687 N N . GLN A 1 220 ? -1.593 0.134 -16.072 1.00 95.62 220 GLN A N 1
ATOM 1688 C CA . GLN A 1 220 ? -0.523 0.469 -17.011 1.00 95.62 220 GLN A CA 1
ATOM 1689 C C . GLN A 1 220 ? 0.475 1.439 -16.380 1.00 95.62 220 GLN A C 1
ATOM 1691 O O . GLN A 1 220 ? 1.679 1.249 -16.523 1.00 95.62 220 GLN A O 1
ATOM 1696 N N . ASN A 1 221 ? -0.012 2.449 -15.654 1.00 96.38 221 ASN A N 1
ATOM 1697 C CA . ASN A 1 221 ? 0.843 3.388 -14.933 1.00 96.38 221 ASN A CA 1
ATOM 1698 C C . ASN A 1 221 ? 1.743 2.652 -13.929 1.00 96.38 221 ASN A C 1
ATOM 1700 O O . ASN A 1 221 ? 2.960 2.813 -13.961 1.00 96.38 221 ASN A O 1
ATOM 1704 N N . LEU A 1 222 ? 1.166 1.752 -13.123 1.00 97.81 222 LEU A N 1
ATOM 1705 C CA . LEU A 1 222 ? 1.918 0.883 -12.220 1.00 97.81 222 LEU A CA 1
ATOM 1706 C C . LEU A 1 222 ? 3.001 0.093 -12.959 1.00 97.81 222 LEU A C 1
ATOM 1708 O O . LEU A 1 222 ? 4.147 0.069 -12.521 1.00 97.81 222 LEU A O 1
ATOM 1712 N N . PHE A 1 223 ? 2.648 -0.550 -14.071 1.00 97.81 223 PHE A N 1
ATOM 1713 C CA . PHE A 1 223 ? 3.594 -1.328 -14.864 1.00 97.81 223 PHE A CA 1
ATOM 1714 C C . PHE A 1 223 ? 4.770 -0.475 -15.364 1.00 97.81 223 PHE A C 1
ATOM 1716 O O . PHE A 1 223 ? 5.926 -0.875 -15.228 1.00 97.81 223 PHE A O 1
ATOM 1723 N N . MET A 1 224 ? 4.492 0.719 -15.890 1.00 96.69 224 MET A N 1
ATOM 1724 C CA . MET A 1 224 ? 5.527 1.626 -16.390 1.00 96.69 224 MET A CA 1
ATOM 1725 C C . MET A 1 224 ? 6.407 2.167 -15.257 1.00 96.69 224 MET A C 1
ATOM 1727 O O . MET A 1 224 ? 7.631 2.141 -15.373 1.00 96.69 224 MET A O 1
ATOM 1731 N N . VAL A 1 225 ? 5.819 2.599 -14.136 1.00 97.50 225 VAL A N 1
ATOM 1732 C CA . VAL A 1 225 ? 6.579 3.035 -12.950 1.00 97.50 225 VAL A CA 1
ATOM 1733 C C . VAL A 1 225 ? 7.469 1.903 -12.442 1.00 97.50 225 VAL A C 1
ATOM 1735 O O . VAL A 1 225 ? 8.649 2.122 -12.194 1.00 97.50 225 VAL A O 1
ATOM 1738 N N . LEU A 1 226 ? 6.947 0.678 -12.373 1.00 97.81 226 LEU A N 1
ATOM 1739 C CA . LEU A 1 226 ? 7.701 -0.491 -11.932 1.00 97.81 226 LEU A CA 1
ATOM 1740 C C . LEU A 1 226 ? 8.926 -0.760 -12.816 1.00 97.81 226 LEU A C 1
ATOM 1742 O O . LEU A 1 226 ? 10.020 -0.963 -12.294 1.00 97.81 226 LEU A O 1
ATOM 1746 N N . LEU A 1 227 ? 8.774 -0.723 -14.144 1.00 97.44 227 LEU A N 1
ATOM 1747 C CA . LEU A 1 227 ? 9.899 -0.903 -15.069 1.00 97.44 227 LEU A CA 1
ATOM 1748 C C . LEU A 1 227 ? 10.929 0.224 -14.972 1.00 97.44 227 LEU A C 1
ATOM 1750 O O . LEU A 1 227 ? 12.129 -0.036 -15.076 1.00 97.44 227 LEU A O 1
ATOM 1754 N N . LYS A 1 228 ? 10.476 1.460 -14.736 1.00 96.38 228 LYS A N 1
ATOM 1755 C CA . LYS A 1 228 ? 11.366 2.593 -14.473 1.00 96.38 228 LYS A CA 1
ATOM 1756 C C . LYS A 1 228 ? 12.172 2.366 -13.191 1.00 96.38 228 LYS A C 1
ATOM 1758 O O . LYS A 1 228 ? 13.393 2.467 -13.232 1.00 96.38 228 LYS A O 1
ATOM 1763 N N . CYS A 1 229 ? 11.517 1.977 -12.096 1.00 96.75 229 CYS A N 1
ATOM 1764 C CA . CYS A 1 229 ? 12.180 1.672 -10.826 1.00 96.75 229 CYS A CA 1
ATOM 1765 C C . CYS A 1 229 ? 13.174 0.510 -10.957 1.00 96.75 229 CYS A C 1
ATOM 1767 O O . CYS A 1 229 ? 14.274 0.586 -10.423 1.00 96.75 229 CYS A O 1
ATOM 1769 N N . ILE A 1 230 ? 12.853 -0.535 -11.726 1.00 96.50 230 ILE A N 1
ATOM 1770 C CA . ILE A 1 230 ? 13.799 -1.629 -12.011 1.00 96.50 230 ILE A CA 1
ATOM 1771 C C . ILE A 1 230 ? 15.079 -1.105 -12.684 1.00 96.50 230 ILE A C 1
ATOM 1773 O O . ILE A 1 230 ? 16.157 -1.640 -12.443 1.00 96.50 230 ILE A O 1
ATOM 1777 N N . ALA A 1 231 ? 14.982 -0.070 -13.519 1.00 94.75 231 ALA A N 1
ATOM 1778 C CA . ALA A 1 231 ? 16.136 0.499 -14.205 1.00 94.75 231 ALA A CA 1
ATOM 1779 C C . ALA A 1 231 ? 16.954 1.482 -13.354 1.00 94.75 231 ALA A C 1
ATOM 1781 O O . ALA A 1 231 ? 18.162 1.582 -13.563 1.00 94.75 231 ALA A O 1
ATOM 1782 N N . SER A 1 232 ? 16.314 2.223 -12.443 1.00 92.19 232 SER A N 1
ATOM 1783 C CA . SER A 1 232 ? 16.946 3.340 -11.724 1.00 92.19 232 SER A CA 1
ATOM 1784 C C . SER A 1 232 ? 17.224 3.092 -10.242 1.00 92.19 232 SER A C 1
ATOM 1786 O O . SER A 1 232 ? 18.028 3.813 -9.656 1.00 92.19 232 SER A O 1
ATOM 1788 N N . SER A 1 233 ? 16.548 2.132 -9.613 1.00 92.94 233 SER A N 1
ATOM 1789 C CA . SER A 1 233 ? 16.603 1.947 -8.162 1.00 92.94 233 SER A CA 1
ATOM 1790 C C . SER A 1 233 ? 17.708 0.969 -7.726 1.00 92.94 233 SER A C 1
ATOM 1792 O O . SER A 1 233 ? 18.164 0.141 -8.520 1.00 92.94 233 SER A O 1
ATOM 1794 N N . PRO A 1 234 ? 18.136 1.017 -6.449 1.00 92.31 234 PRO A N 1
ATOM 1795 C CA . PRO A 1 234 ? 19.097 0.069 -5.892 1.00 92.31 234 PRO A CA 1
ATOM 1796 C C . PRO A 1 234 ? 18.707 -1.401 -6.109 1.00 92.31 234 PRO A C 1
ATOM 1798 O O . PRO A 1 234 ? 17.552 -1.791 -5.931 1.00 92.31 234 PRO A O 1
ATOM 1801 N N . LEU A 1 235 ? 19.695 -2.254 -6.411 1.00 91.06 235 LEU A N 1
ATOM 1802 C CA . LEU A 1 235 ? 19.468 -3.678 -6.704 1.00 91.06 235 LEU A CA 1
ATOM 1803 C C . LEU A 1 235 ? 18.804 -4.450 -5.557 1.00 91.06 235 LEU A C 1
ATOM 1805 O O . LEU A 1 235 ? 18.137 -5.448 -5.827 1.00 91.06 235 LEU A O 1
ATOM 1809 N N . ILE A 1 236 ? 18.951 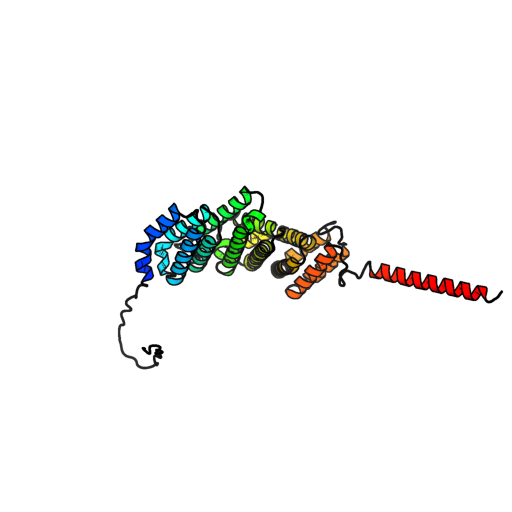-3.991 -4.310 1.00 91.50 236 ILE A N 1
ATOM 1810 C CA . ILE A 1 236 ? 18.291 -4.581 -3.137 1.00 91.50 236 ILE A CA 1
ATOM 1811 C C . ILE A 1 236 ? 16.757 -4.584 -3.273 1.00 91.50 236 ILE A C 1
ATOM 1813 O O . ILE A 1 236 ? 16.108 -5.498 -2.779 1.00 91.50 236 ILE A O 1
ATOM 1817 N N . PHE A 1 237 ? 16.179 -3.654 -4.045 1.00 95.25 237 PHE A N 1
ATOM 1818 C CA . PHE A 1 237 ? 14.733 -3.594 -4.296 1.00 95.25 237 PHE A CA 1
ATOM 1819 C C . PHE A 1 237 ? 14.267 -4.511 -5.437 1.00 95.25 237 PHE A C 1
ATOM 1821 O O . PHE A 1 237 ? 13.063 -4.686 -5.636 1.00 95.25 237 PHE A O 1
ATOM 1828 N N . SER A 1 238 ? 15.193 -5.128 -6.185 1.00 93.69 238 SER A N 1
ATOM 1829 C CA . SER A 1 238 ? 14.865 -5.967 -7.352 1.00 93.69 238 SER A CA 1
ATOM 1830 C C . SER A 1 238 ? 13.950 -7.133 -6.995 1.00 93.69 238 SER A C 1
ATOM 1832 O O . SER A 1 238 ? 13.112 -7.523 -7.809 1.00 93.69 238 SER A O 1
ATOM 1834 N N . ASP A 1 239 ? 14.098 -7.685 -5.787 1.00 95.31 239 ASP A N 1
ATOM 1835 C CA . ASP A 1 239 ? 13.224 -8.757 -5.326 1.00 95.31 239 ASP A CA 1
ATOM 1836 C C . ASP A 1 239 ? 11.794 -8.243 -5.182 1.00 95.31 239 ASP A C 1
ATOM 1838 O O . ASP A 1 239 ? 10.924 -8.793 -5.854 1.00 95.31 239 ASP A O 1
ATOM 1842 N N . TYR A 1 240 ? 11.565 -7.142 -4.449 1.00 96.88 240 TYR A N 1
ATOM 1843 C CA . TYR A 1 240 ? 10.240 -6.522 -4.290 1.00 96.88 240 TYR A CA 1
ATOM 1844 C C . TYR A 1 240 ? 9.567 -6.234 -5.636 1.00 96.88 240 TYR A C 1
ATOM 1846 O O . TYR A 1 240 ? 8.402 -6.584 -5.851 1.00 96.88 240 TYR A O 1
ATOM 1854 N N . PHE A 1 241 ? 10.312 -5.648 -6.576 1.00 97.62 241 PHE A N 1
ATOM 1855 C CA . PHE A 1 241 ? 9.796 -5.348 -7.909 1.00 97.62 241 PHE A CA 1
ATOM 1856 C C . PHE A 1 241 ? 9.485 -6.610 -8.714 1.00 97.62 241 PHE A C 1
ATOM 1858 O O . PHE A 1 241 ? 8.458 -6.670 -9.393 1.00 97.62 241 PHE A O 1
ATOM 1865 N N . GLY A 1 242 ? 10.325 -7.641 -8.606 1.00 96.94 242 GLY A N 1
ATOM 1866 C CA . GLY A 1 242 ? 10.077 -8.946 -9.209 1.00 96.94 242 GLY A CA 1
ATOM 1867 C C . GLY A 1 242 ? 8.825 -9.628 -8.658 1.00 96.94 242 GLY A C 1
ATOM 1868 O O . GLY A 1 242 ? 8.040 -10.178 -9.434 1.00 96.94 242 GLY A O 1
ATOM 1869 N N . GLU A 1 243 ? 8.576 -9.549 -7.347 1.00 96.81 243 GLU A N 1
ATOM 1870 C CA . GLU A 1 243 ? 7.361 -10.105 -6.738 1.00 96.81 243 GLU A CA 1
ATOM 1871 C C . GLU A 1 243 ? 6.099 -9.392 -7.236 1.00 96.81 243 GLU A C 1
ATOM 1873 O O . GLU A 1 243 ? 5.089 -10.034 -7.555 1.00 96.81 243 GLU A O 1
ATOM 1878 N N . LEU A 1 244 ? 6.162 -8.061 -7.328 1.00 97.69 244 LEU A N 1
ATOM 1879 C CA . LEU A 1 244 ? 5.059 -7.235 -7.801 1.00 97.69 244 LEU A CA 1
ATOM 1880 C C . LEU A 1 244 ? 4.768 -7.489 -9.284 1.00 97.69 244 LEU A C 1
ATOM 1882 O O . LEU A 1 244 ? 3.613 -7.720 -9.652 1.00 97.69 244 LEU A O 1
ATOM 1886 N N . LEU A 1 245 ? 5.812 -7.552 -10.119 1.00 97.56 245 LEU A N 1
ATOM 1887 C CA . LEU A 1 245 ? 5.697 -7.889 -11.538 1.00 97.56 245 LEU A CA 1
ATOM 1888 C C . LEU A 1 245 ? 5.127 -9.299 -11.730 1.00 97.56 245 LEU A C 1
ATOM 1890 O O . LEU A 1 245 ? 4.244 -9.490 -12.561 1.00 97.56 245 LEU A O 1
ATOM 1894 N N . CYS A 1 246 ? 5.573 -10.279 -10.937 1.00 97.31 246 CYS A N 1
ATOM 1895 C CA . CYS A 1 246 ? 5.020 -11.635 -10.944 1.00 97.31 246 CYS A CA 1
ATOM 1896 C C . CYS A 1 246 ? 3.524 -11.633 -10.616 1.00 97.31 246 CYS A C 1
ATOM 1898 O O . CYS A 1 246 ? 2.728 -12.276 -11.304 1.00 97.31 246 CYS A O 1
ATOM 1900 N N . THR A 1 247 ? 3.127 -10.881 -9.589 1.00 97.00 247 THR A N 1
ATOM 1901 C CA . THR A 1 247 ? 1.726 -10.774 -9.174 1.00 97.00 247 THR A CA 1
ATOM 1902 C C . THR A 1 247 ? 0.872 -10.156 -10.279 1.00 97.00 247 THR A C 1
ATOM 1904 O O . THR A 1 247 ? -0.200 -10.682 -10.590 1.00 97.00 247 THR A O 1
ATOM 1907 N N . LEU A 1 248 ? 1.371 -9.100 -10.925 1.00 96.06 248 LEU A N 1
ATOM 1908 C CA . LEU A 1 248 ? 0.713 -8.446 -12.053 1.00 96.06 248 LEU A CA 1
ATOM 1909 C C . LEU A 1 248 ? 0.620 -9.370 -13.274 1.00 96.06 248 LEU A C 1
ATOM 1911 O O . LEU A 1 248 ? -0.457 -9.511 -13.840 1.00 96.06 248 LEU A O 1
ATOM 1915 N N . ASN A 1 249 ? 1.695 -10.076 -13.627 1.00 95.69 249 ASN A N 1
ATOM 1916 C CA . ASN A 1 249 ? 1.724 -11.029 -14.741 1.00 95.69 249 ASN A CA 1
ATOM 1917 C C . ASN A 1 249 ? 0.740 -12.190 -14.526 1.00 95.69 249 ASN A C 1
ATOM 1919 O O . ASN A 1 249 ? -0.038 -12.543 -15.411 1.00 95.69 249 ASN A O 1
ATOM 1923 N N . LYS A 1 250 ? 0.689 -12.733 -13.305 1.00 95.75 250 LYS A N 1
ATOM 1924 C CA . LYS A 1 250 ? -0.259 -13.788 -12.924 1.00 95.75 250 LYS A CA 1
ATOM 1925 C C . LYS A 1 250 ? -1.714 -13.317 -12.986 1.00 95.75 250 LYS A C 1
ATOM 1927 O O . LYS A 1 250 ? -2.591 -14.087 -13.376 1.00 95.75 250 LYS A O 1
ATOM 1932 N N . LYS A 1 251 ? -1.994 -12.088 -12.536 1.00 95.25 251 LYS A N 1
ATOM 1933 C CA . LYS A 1 251 ? -3.360 -11.570 -12.349 1.00 95.25 251 LYS A CA 1
ATOM 1934 C C . LYS A 1 251 ? -3.857 -10.692 -13.476 1.00 95.25 251 LYS A C 1
ATOM 1936 O O . LYS A 1 251 ? -5.038 -10.421 -13.508 1.00 95.25 251 LYS A O 1
ATOM 1941 N N . PHE A 1 252 ? -3.030 -10.229 -14.390 1.00 95.50 252 PHE A N 1
ATOM 1942 C CA . PHE A 1 252 ? -3.437 -9.331 -15.469 1.00 95.50 252 PHE A CA 1
ATOM 1943 C C . PHE A 1 252 ? -2.680 -9.673 -16.750 1.00 95.50 252 PHE A C 1
ATOM 1945 O O . PHE A 1 252 ? -2.291 -8.781 -17.489 1.00 95.50 252 PHE A O 1
ATOM 1952 N N . PHE A 1 253 ? -2.494 -10.971 -17.014 1.00 95.69 253 PHE A N 1
ATOM 1953 C CA . PHE A 1 253 ? -1.678 -11.485 -18.116 1.00 95.69 253 PHE A CA 1
ATOM 1954 C C . PHE A 1 253 ? -1.961 -10.809 -19.466 1.00 95.69 253 PHE A C 1
ATOM 1956 O O . PHE A 1 253 ? -1.034 -10.311 -20.097 1.00 95.69 253 PHE A O 1
ATOM 1963 N N . ASP A 1 254 ? -3.230 -10.718 -19.877 1.00 95.12 254 ASP A N 1
ATOM 1964 C CA . ASP A 1 254 ? -3.604 -10.112 -21.165 1.00 95.12 254 ASP A CA 1
ATOM 1965 C C . ASP A 1 254 ? -3.225 -8.626 -21.237 1.00 95.12 254 ASP A C 1
ATOM 1967 O O . ASP A 1 254 ? -2.749 -8.142 -22.263 1.00 95.12 254 ASP A O 1
ATOM 1971 N N . ASN A 1 255 ? -3.385 -7.903 -20.125 1.00 95.56 255 ASN A N 1
ATOM 1972 C CA . ASN A 1 255 ? -2.974 -6.507 -20.031 1.00 95.56 255 ASN A CA 1
ATOM 1973 C C . ASN A 1 255 ? -1.446 -6.386 -20.034 1.00 95.56 255 ASN A C 1
ATOM 1975 O O . ASN A 1 255 ? -0.914 -5.536 -20.735 1.00 95.56 255 ASN A O 1
ATOM 1979 N N . VAL A 1 256 ? -0.738 -7.259 -19.311 1.00 96.25 256 VAL A N 1
ATOM 1980 C CA . VAL A 1 256 ? 0.732 -7.280 -19.273 1.00 96.25 256 VAL A CA 1
ATOM 1981 C C . VAL A 1 256 ? 1.320 -7.596 -20.646 1.00 96.25 256 VAL A C 1
ATOM 1983 O O . VAL A 1 256 ? 2.315 -6.979 -21.003 1.00 96.25 256 VAL A O 1
ATOM 1986 N N . CYS A 1 257 ? 0.699 -8.468 -21.448 1.00 96.50 257 CYS A N 1
ATOM 1987 C CA . CYS A 1 257 ? 1.104 -8.687 -22.842 1.00 96.50 257 CYS A CA 1
ATOM 1988 C C . CYS A 1 257 ? 1.073 -7.374 -23.635 1.00 96.50 257 CYS A C 1
ATOM 1990 O O . CYS A 1 257 ? 2.083 -6.976 -24.211 1.00 96.50 257 CYS A O 1
ATOM 1992 N N . ARG A 1 258 ? -0.051 -6.651 -23.577 1.00 96.44 258 ARG A N 1
ATOM 1993 C CA . ARG A 1 258 ? -0.219 -5.360 -24.265 1.00 96.44 258 ARG A CA 1
ATOM 1994 C C . ARG A 1 258 ? 0.743 -4.293 -23.740 1.00 96.44 258 ARG A C 1
ATOM 1996 O O . ARG A 1 258 ? 1.331 -3.547 -24.511 1.00 96.44 258 ARG A O 1
ATOM 2003 N N . TRP A 1 259 ? 0.929 -4.207 -22.424 1.00 96.69 259 TRP A N 1
ATOM 2004 C CA . TRP A 1 259 ? 1.841 -3.227 -21.831 1.00 96.69 259 TRP A CA 1
ATOM 2005 C C . TRP A 1 259 ? 3.309 -3.540 -22.147 1.00 96.69 259 TRP A C 1
ATOM 2007 O O . TRP A 1 259 ? 4.094 -2.614 -22.337 1.00 96.69 259 TRP A O 1
ATOM 2017 N N . MET A 1 260 ? 3.676 -4.821 -22.263 1.00 96.56 260 MET A N 1
ATOM 2018 C CA . MET A 1 260 ? 5.002 -5.254 -22.713 1.00 96.56 260 MET A CA 1
ATOM 2019 C C . MET A 1 260 ? 5.272 -4.859 -24.168 1.00 96.56 260 MET A C 1
ATOM 2021 O O . MET A 1 260 ? 6.381 -4.431 -24.476 1.00 96.56 260 MET A O 1
ATOM 2025 N N . GLU A 1 261 ? 4.276 -4.937 -25.053 1.00 95.75 261 GLU A N 1
ATOM 2026 C CA . GLU A 1 261 ? 4.398 -4.436 -26.431 1.00 95.75 261 GLU A CA 1
ATOM 2027 C C . GLU A 1 261 ? 4.690 -2.927 -26.448 1.00 95.75 261 GLU A C 1
ATOM 2029 O O . GLU A 1 261 ? 5.644 -2.489 -27.095 1.00 95.75 261 GLU A O 1
ATOM 2034 N N . THR A 1 262 ? 3.948 -2.137 -25.662 1.00 95.06 262 THR A N 1
ATOM 2035 C CA . THR A 1 262 ? 4.205 -0.693 -25.504 1.00 95.06 262 THR A CA 1
ATOM 2036 C C . THR A 1 262 ? 5.598 -0.416 -24.941 1.00 95.06 262 THR A C 1
ATOM 2038 O O . THR A 1 262 ? 6.279 0.509 -25.385 1.00 95.06 262 THR A O 1
ATOM 2041 N N . PHE A 1 263 ? 6.049 -1.228 -23.985 1.00 96.06 263 PHE A N 1
ATOM 2042 C CA . PHE A 1 263 ? 7.381 -1.127 -23.395 1.00 96.06 263 PHE A CA 1
ATOM 2043 C C . PHE A 1 263 ? 8.492 -1.373 -24.423 1.00 96.06 263 PHE A C 1
ATOM 2045 O O . PHE A 1 263 ? 9.442 -0.595 -24.500 1.00 96.06 263 PHE A O 1
ATOM 2052 N N . VAL A 1 264 ? 8.366 -2.431 -25.227 1.00 95.44 264 VAL A N 1
ATOM 2053 C CA . VAL A 1 264 ? 9.333 -2.772 -26.278 1.00 95.44 264 VAL A CA 1
ATOM 2054 C C . VAL A 1 264 ? 9.392 -1.676 -27.342 1.00 95.44 264 VAL A C 1
ATOM 2056 O O . VAL A 1 264 ? 10.483 -1.328 -27.797 1.00 95.44 264 VAL A O 1
ATOM 2059 N N . ALA A 1 265 ? 8.237 -1.118 -27.713 1.00 94.38 265 A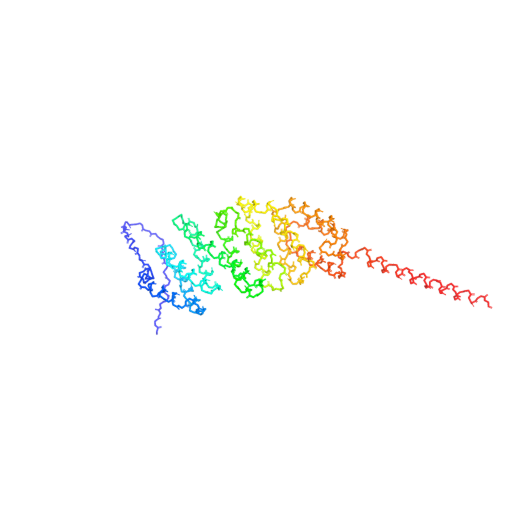LA A N 1
ATOM 2060 C CA . ALA A 1 265 ? 8.135 -0.051 -28.705 1.00 94.38 265 ALA A CA 1
ATOM 2061 C C . ALA A 1 265 ? 8.675 1.306 -28.214 1.00 94.38 265 ALA A C 1
ATOM 2063 O O . ALA A 1 265 ? 9.046 2.143 -29.033 1.00 94.38 265 ALA A O 1
ATOM 2064 N N . SER A 1 266 ? 8.739 1.535 -26.900 1.00 93.69 266 SER A N 1
ATOM 2065 C CA . SER A 1 266 ? 9.220 2.799 -26.334 1.00 93.69 266 SER A CA 1
ATOM 2066 C C . SER A 1 266 ? 10.740 2.939 -26.461 1.00 93.69 266 SER A C 1
ATOM 2068 O O . SER A 1 266 ? 11.499 2.198 -25.833 1.00 93.69 266 SER A O 1
ATOM 2070 N N . GLU A 1 267 ? 11.212 3.918 -27.231 1.00 91.06 267 GLU A N 1
ATOM 2071 C CA . GLU A 1 267 ? 12.637 4.266 -27.314 1.00 91.06 267 GLU A CA 1
ATOM 2072 C C . GLU A 1 267 ? 13.130 4.945 -26.026 1.00 91.06 267 GLU A C 1
ATOM 2074 O O . GLU A 1 267 ? 12.366 5.604 -25.325 1.00 91.06 267 GLU A O 1
ATOM 2079 N N . GLY A 1 268 ? 14.396 4.721 -25.653 1.00 89.06 268 GLY A N 1
ATOM 2080 C CA . GLY A 1 268 ? 15.014 5.304 -24.447 1.00 89.06 268 GLY A CA 1
ATOM 2081 C C . GLY A 1 268 ? 14.461 4.830 -23.089 1.00 89.06 268 GLY A C 1
ATOM 2082 O O . GLY A 1 268 ? 15.064 5.092 -22.053 1.00 89.06 268 GLY A O 1
ATOM 2083 N N . PHE A 1 269 ? 13.348 4.094 -23.066 1.00 93.25 269 PHE A N 1
ATOM 2084 C CA . PHE A 1 269 ? 12.710 3.589 -21.848 1.00 93.25 269 PHE A CA 1
ATOM 2085 C C . PHE A 1 269 ? 12.988 2.088 -21.636 1.00 93.25 269 PHE A C 1
ATOM 2087 O O . PHE A 1 269 ? 12.860 1.326 -22.588 1.00 93.25 269 PHE A O 1
ATOM 2094 N N . PRO A 1 270 ? 13.349 1.603 -20.434 1.00 92.12 270 PRO A N 1
ATOM 2095 C CA . PRO A 1 270 ? 13.392 2.312 -19.158 1.00 92.12 270 PRO A CA 1
ATOM 2096 C C . PRO A 1 270 ? 14.760 2.971 -18.895 1.00 92.12 270 PRO A C 1
ATOM 2098 O O . PRO A 1 270 ? 14.918 3.694 -17.919 1.00 92.12 270 PRO A O 1
ATOM 2101 N N . SER A 1 271 ? 15.738 2.721 -19.768 1.00 92.06 271 SER A N 1
ATOM 2102 C CA . SER A 1 271 ? 17.075 3.310 -19.791 1.00 92.06 271 SER A CA 1
ATOM 2103 C C . SER A 1 271 ? 17.563 3.338 -21.241 1.00 92.06 271 SER A C 1
ATOM 2105 O O . SER A 1 271 ? 17.297 2.404 -22.004 1.00 92.06 271 SER A O 1
ATOM 2107 N N . GLU A 1 272 ? 18.321 4.370 -21.611 1.00 91.19 272 GLU A N 1
ATOM 2108 C CA . GLU A 1 272 ? 18.941 4.512 -22.940 1.00 91.19 272 GLU A CA 1
ATOM 2109 C C . GLU A 1 272 ? 19.962 3.407 -23.241 1.00 91.19 272 GLU A C 1
ATOM 2111 O O . GLU A 1 272 ? 20.277 3.131 -24.395 1.00 91.19 272 GLU A O 1
ATOM 2116 N N . LYS A 1 273 ? 20.455 2.733 -22.197 1.00 90.31 273 LYS A N 1
ATOM 2117 C CA . LYS A 1 273 ? 21.458 1.666 -22.298 1.00 90.31 273 LYS A CA 1
ATOM 2118 C C . LYS A 1 273 ? 20.879 0.333 -22.780 1.00 90.31 273 LYS A C 1
ATOM 2120 O O . LYS A 1 273 ? 21.639 -0.584 -23.082 1.00 90.31 273 LYS A O 1
ATOM 2125 N N . VAL A 1 274 ? 19.551 0.199 -22.821 1.00 91.81 274 VAL A N 1
ATOM 2126 C CA . VAL A 1 274 ? 18.878 -1.058 -23.166 1.00 91.81 274 VAL A CA 1
ATOM 2127 C C . VAL A 1 274 ? 18.437 -1.040 -24.623 1.00 91.81 274 VAL A C 1
ATOM 2129 O O . VAL A 1 274 ? 17.590 -0.246 -25.034 1.00 91.81 274 VAL A O 1
ATOM 2132 N N . THR A 1 275 ? 18.962 -1.982 -25.400 1.00 91.69 275 THR A N 1
ATOM 2133 C CA . THR A 1 275 ? 18.584 -2.164 -26.806 1.00 91.69 275 THR A CA 1
ATOM 2134 C C . THR A 1 275 ? 17.180 -2.755 -26.944 1.00 91.69 275 THR A C 1
ATOM 2136 O O . THR A 1 275 ? 16.690 -3.464 -26.062 1.00 91.69 275 THR A O 1
ATOM 2139 N N . ARG A 1 276 ? 16.536 -2.540 -28.097 1.00 93.06 276 ARG A N 1
ATOM 2140 C CA . ARG A 1 276 ? 15.228 -3.142 -28.402 1.00 93.06 276 ARG A CA 1
ATOM 2141 C C . ARG A 1 276 ? 15.240 -4.675 -28.295 1.00 93.06 276 ARG A C 1
ATOM 2143 O O . ARG A 1 276 ? 14.335 -5.236 -27.690 1.00 93.06 276 ARG A O 1
ATOM 2150 N N . ALA A 1 277 ? 16.291 -5.336 -28.785 1.00 92.19 277 ALA A N 1
ATOM 2151 C CA . ALA A 1 277 ? 16.430 -6.793 -28.701 1.00 92.19 277 ALA A CA 1
ATOM 2152 C C . ALA A 1 277 ? 16.471 -7.299 -27.246 1.00 92.19 277 ALA A C 1
ATOM 2154 O O . ALA A 1 277 ? 15.853 -8.309 -26.913 1.00 92.19 277 ALA A O 1
ATOM 2155 N N . GLN A 1 278 ? 17.145 -6.572 -26.347 1.00 92.81 278 GLN A N 1
ATOM 2156 C CA . GLN A 1 278 ? 17.170 -6.909 -24.919 1.00 92.81 278 GLN A CA 1
ATOM 2157 C C . GLN A 1 278 ? 15.796 -6.727 -24.260 1.00 92.81 278 GLN A C 1
ATOM 2159 O O . GLN A 1 278 ? 15.421 -7.538 -23.413 1.00 92.81 278 GLN A O 1
ATOM 2164 N N . LYS A 1 279 ? 15.018 -5.711 -24.667 1.00 95.81 279 LYS A N 1
ATOM 2165 C CA . LYS A 1 279 ? 13.627 -5.533 -24.208 1.00 95.81 279 LYS A CA 1
ATOM 2166 C C . LYS A 1 279 ? 12.731 -6.672 -24.685 1.00 95.81 279 LYS A C 1
ATOM 2168 O O . LYS A 1 279 ? 11.970 -7.208 -23.887 1.00 95.81 279 LYS A O 1
ATOM 2173 N N . GLU A 1 280 ? 12.846 -7.063 -25.955 1.00 95.50 280 GLU A N 1
ATOM 2174 C CA . GLU A 1 280 ? 12.103 -8.191 -26.534 1.00 95.50 280 GLU A CA 1
ATOM 2175 C C . GLU A 1 280 ? 12.425 -9.494 -25.798 1.00 95.50 280 GLU A C 1
ATOM 2177 O O . GLU A 1 280 ? 11.515 -10.220 -25.398 1.00 95.50 280 GLU A O 1
ATOM 2182 N N . GLN A 1 281 ? 13.707 -9.752 -25.529 1.00 95.62 281 GLN A N 1
ATOM 2183 C CA . GLN A 1 281 ? 14.136 -10.912 -24.755 1.00 95.62 281 GLN A CA 1
ATOM 2184 C C . GLN A 1 281 ? 13.575 -10.883 -23.324 1.00 95.62 281 GLN A C 1
ATOM 2186 O O . GLN A 1 281 ? 13.034 -11.887 -22.860 1.00 95.62 281 GLN A O 1
ATOM 2191 N N . PHE A 1 282 ? 13.661 -9.747 -22.624 1.00 96.25 282 PHE A N 1
ATOM 2192 C CA . PHE A 1 282 ? 13.088 -9.597 -21.283 1.00 96.25 282 PHE A CA 1
ATOM 2193 C C . PHE A 1 282 ? 11.577 -9.866 -21.288 1.00 96.25 282 PHE A C 1
ATOM 2195 O O . PHE A 1 282 ? 11.096 -10.690 -20.507 1.00 96.25 282 PHE A O 1
ATOM 2202 N N . ALA A 1 283 ? 10.842 -9.239 -22.210 1.00 96.50 283 ALA A N 1
ATOM 2203 C CA . ALA A 1 283 ? 9.401 -9.413 -22.353 1.00 96.50 283 ALA A CA 1
ATOM 2204 C C . ALA A 1 283 ? 9.031 -10.880 -22.618 1.00 96.50 283 ALA A C 1
ATOM 2206 O O . ALA A 1 283 ? 8.180 -11.432 -21.922 1.00 96.50 283 ALA A O 1
ATOM 2207 N N . GLN A 1 284 ? 9.711 -11.551 -23.553 1.00 95.62 284 GLN A N 1
ATOM 2208 C CA . GLN A 1 284 ? 9.467 -12.965 -23.858 1.00 95.62 284 GLN A CA 1
ATOM 2209 C C . GLN A 1 284 ? 9.681 -13.870 -22.641 1.00 95.62 284 GLN A C 1
ATOM 2211 O O . GLN A 1 284 ? 8.857 -14.747 -22.370 1.00 95.62 284 GLN A O 1
ATOM 2216 N N . ILE A 1 285 ? 10.768 -13.663 -21.889 1.00 95.19 285 ILE A N 1
ATOM 2217 C CA . ILE A 1 285 ? 11.068 -14.487 -20.715 1.00 95.19 285 ILE A CA 1
ATOM 2218 C C . ILE A 1 285 ? 10.028 -14.240 -19.611 1.00 95.19 285 ILE A C 1
ATOM 2220 O O . ILE A 1 285 ? 9.522 -15.208 -19.044 1.00 95.19 285 ILE A O 1
ATOM 2224 N N . ILE A 1 286 ? 9.666 -12.983 -19.329 1.00 96.19 286 ILE A N 1
ATOM 2225 C CA . ILE A 1 286 ? 8.649 -12.649 -18.317 1.00 96.19 286 ILE A CA 1
ATOM 2226 C C . ILE A 1 286 ? 7.274 -13.208 -18.705 1.00 96.19 286 ILE A C 1
ATOM 2228 O O . ILE A 1 286 ? 6.600 -13.808 -17.874 1.00 96.19 286 ILE A O 1
ATOM 2232 N N . LEU A 1 287 ? 6.845 -13.070 -19.961 1.00 95.50 287 LEU A N 1
ATOM 2233 C CA . LEU A 1 287 ? 5.538 -13.572 -20.408 1.00 95.50 287 LEU A CA 1
ATOM 2234 C C . LEU A 1 287 ? 5.466 -15.109 -20.417 1.00 95.50 287 LEU A C 1
ATOM 2236 O O . LEU A 1 287 ? 4.393 -15.684 -20.195 1.00 95.50 287 LEU A O 1
ATOM 2240 N N . ARG A 1 288 ? 6.602 -15.784 -20.634 1.00 94.50 288 ARG A N 1
ATOM 2241 C CA . ARG A 1 288 ? 6.722 -17.241 -20.493 1.00 94.50 288 ARG A CA 1
ATOM 2242 C C . ARG A 1 288 ? 6.669 -17.665 -19.027 1.00 94.50 288 ARG A C 1
ATOM 2244 O O . ARG A 1 288 ? 5.965 -18.613 -18.685 1.00 94.50 288 ARG A O 1
ATOM 2251 N N . GLU A 1 289 ? 7.399 -16.968 -18.165 1.00 91.75 289 GLU A N 1
ATOM 2252 C CA . GLU A 1 289 ? 7.493 -17.274 -16.742 1.00 91.75 289 GLU A CA 1
ATOM 2253 C C . GLU A 1 289 ? 6.390 -16.554 -15.955 1.00 91.75 289 GLU A C 1
ATOM 2255 O O . GLU A 1 289 ? 6.578 -15.475 -15.402 1.00 91.75 289 GLU A O 1
ATOM 2260 N N . ARG A 1 290 ? 5.195 -17.152 -15.916 1.00 86.31 290 ARG A N 1
ATOM 2261 C CA . ARG A 1 290 ? 3.998 -16.474 -15.384 1.00 86.31 290 ARG A CA 1
ATOM 2262 C C . ARG A 1 290 ? 3.901 -16.440 -13.863 1.00 86.31 290 ARG A C 1
ATOM 2264 O O . ARG A 1 290 ? 3.307 -15.521 -13.305 1.00 86.31 290 ARG A O 1
ATOM 2271 N N . VAL A 1 291 ? 4.401 -17.475 -13.190 1.00 89.12 291 VAL A N 1
ATOM 2272 C CA . VAL A 1 291 ? 4.116 -17.711 -11.760 1.00 89.12 291 VAL A CA 1
ATOM 2273 C C . VAL A 1 291 ? 5.339 -18.073 -10.926 1.00 89.12 291 VAL A C 1
ATOM 2275 O O . VAL A 1 291 ? 5.248 -18.055 -9.697 1.00 89.12 291 VAL A O 1
ATOM 2278 N N . ASN A 1 292 ? 6.481 -18.391 -11.544 1.00 93.44 292 ASN A N 1
ATOM 2279 C CA . ASN A 1 292 ? 7.697 -18.710 -10.804 1.00 93.44 292 ASN A CA 1
ATOM 2280 C C . ASN A 1 292 ? 8.350 -17.429 -10.279 1.00 93.44 292 ASN A C 1
ATOM 2282 O O . ASN A 1 292 ? 9.243 -16.844 -10.892 1.00 93.44 292 ASN A O 1
ATOM 2286 N N . LYS A 1 293 ? 7.882 -17.013 -9.105 1.00 94.06 293 LYS A N 1
ATOM 2287 C CA . LYS A 1 293 ? 8.321 -15.816 -8.393 1.00 94.06 293 LYS A CA 1
ATOM 2288 C C . LYS A 1 293 ? 9.846 -15.715 -8.292 1.00 94.06 293 LYS A C 1
ATOM 2290 O O . LYS A 1 293 ? 10.410 -14.701 -8.680 1.00 94.06 293 LYS A O 1
ATOM 2295 N N . ARG A 1 294 ? 10.515 -16.788 -7.848 1.00 94.62 294 ARG A N 1
ATOM 2296 C CA . ARG A 1 294 ? 11.979 -16.823 -7.690 1.00 94.62 294 ARG A CA 1
ATOM 2297 C C . ARG A 1 294 ? 12.683 -16.541 -9.014 1.00 94.62 294 ARG A C 1
ATOM 2299 O O . ARG A 1 294 ? 13.587 -15.713 -9.072 1.00 94.62 294 ARG A O 1
ATOM 2306 N N . ARG A 1 295 ? 12.221 -17.189 -10.086 1.00 95.12 295 ARG A N 1
ATOM 2307 C CA . ARG A 1 295 ? 12.788 -17.008 -11.421 1.00 95.12 295 ARG A CA 1
ATOM 2308 C C . ARG A 1 295 ? 12.577 -15.590 -11.947 1.00 95.12 295 ARG A C 1
ATOM 2310 O O . ARG A 1 295 ? 13.506 -15.017 -12.508 1.00 95.12 295 ARG A O 1
ATOM 2317 N N . ILE A 1 296 ? 11.395 -15.013 -11.744 1.00 96.12 296 ILE A N 1
ATOM 2318 C CA . ILE A 1 296 ? 11.093 -13.634 -12.150 1.00 96.12 296 ILE A CA 1
ATOM 2319 C C . ILE A 1 296 ? 11.997 -12.638 -11.419 1.00 96.12 296 ILE A C 1
ATOM 2321 O O . ILE A 1 296 ? 12.570 -11.773 -12.073 1.00 96.12 296 ILE A O 1
ATOM 2325 N N . CYS A 1 297 ? 12.201 -12.787 -10.108 1.00 95.75 297 CYS A N 1
ATOM 2326 C CA . CYS A 1 297 ? 13.114 -11.927 -9.348 1.00 95.75 297 CYS A CA 1
ATOM 2327 C C . CYS A 1 297 ? 14.558 -11.996 -9.883 1.00 95.75 297 CYS A C 1
ATOM 2329 O O . CYS A 1 297 ? 15.210 -10.966 -10.031 1.00 95.75 297 CYS A O 1
ATOM 2331 N N . GLU A 1 298 ? 15.051 -13.186 -10.251 1.00 95.44 298 GLU A N 1
ATOM 2332 C CA . GLU A 1 298 ? 16.358 -13.327 -10.914 1.00 95.44 298 GLU A CA 1
ATOM 2333 C C . GLU A 1 298 ? 16.415 -12.588 -12.258 1.00 95.44 298 GLU A C 1
ATOM 2335 O O . GLU A 1 298 ? 17.385 -11.885 -12.528 1.00 95.44 298 GLU A O 1
ATOM 2340 N N . ILE A 1 299 ? 15.382 -12.736 -13.096 1.00 95.50 299 ILE A N 1
ATOM 2341 C CA . ILE A 1 299 ? 15.298 -12.075 -14.408 1.00 95.50 299 ILE A CA 1
ATOM 2342 C C . ILE A 1 299 ? 15.270 -10.552 -14.247 1.00 95.50 299 ILE A C 1
ATOM 2344 O O . ILE A 1 299 ? 15.966 -9.851 -14.979 1.00 95.50 299 ILE A O 1
ATOM 2348 N N . VAL A 1 300 ? 14.491 -10.045 -13.288 1.00 96.50 300 VAL A N 1
ATOM 2349 C CA . VAL A 1 300 ? 14.390 -8.613 -12.980 1.00 96.50 300 VAL A CA 1
ATOM 2350 C C . VAL A 1 300 ? 15.725 -8.067 -12.484 1.00 96.50 300 VAL A C 1
ATOM 2352 O O . VAL A 1 300 ? 16.170 -7.041 -12.988 1.00 96.50 300 VAL A O 1
ATOM 2355 N N . ARG A 1 301 ? 16.408 -8.772 -11.574 1.00 95.38 301 ARG A N 1
ATOM 2356 C CA . ARG A 1 301 ? 17.739 -8.378 -11.085 1.00 95.38 301 ARG A CA 1
ATOM 2357 C C . ARG A 1 301 ? 18.763 -8.304 -12.219 1.00 95.38 301 ARG A C 1
ATOM 2359 O O . ARG A 1 301 ? 19.532 -7.353 -12.304 1.00 95.38 301 ARG A O 1
ATOM 2366 N N . GLU A 1 302 ? 18.779 -9.294 -13.105 1.00 94.31 302 GLU A N 1
ATOM 2367 C CA . GLU A 1 302 ? 19.682 -9.288 -14.257 1.00 94.31 302 GLU A CA 1
ATOM 2368 C C . GLU A 1 302 ? 19.341 -8.196 -15.271 1.00 94.31 302 GLU A C 1
ATOM 2370 O O . GLU A 1 302 ? 20.247 -7.610 -15.855 1.00 94.31 302 GLU A O 1
ATOM 2375 N N . PHE A 1 303 ? 18.056 -7.917 -15.487 1.00 95.62 303 PHE A N 1
ATOM 2376 C CA . PHE A 1 303 ? 17.625 -6.833 -16.361 1.00 95.62 303 PHE A CA 1
ATOM 2377 C C . PHE A 1 303 ? 17.992 -5.460 -15.779 1.00 95.62 303 PHE A C 1
ATOM 2379 O O . PHE A 1 303 ? 18.488 -4.610 -16.511 1.00 95.62 303 PHE A O 1
ATOM 2386 N N . ALA A 1 304 ? 17.860 -5.269 -14.462 1.00 94.75 304 ALA A N 1
ATOM 2387 C CA . ALA A 1 304 ? 18.316 -4.064 -13.766 1.00 94.75 304 ALA A CA 1
ATOM 2388 C C . ALA A 1 304 ? 19.819 -3.802 -13.981 1.00 94.75 304 ALA A C 1
ATOM 2390 O O . ALA A 1 304 ? 20.225 -2.670 -14.242 1.00 94.75 304 ALA A O 1
ATOM 2391 N N . LEU A 1 305 ? 20.650 -4.854 -13.965 1.00 93.69 305 LEU A N 1
ATOM 2392 C CA . LEU A 1 305 ? 22.078 -4.743 -14.291 1.00 93.69 305 LEU A CA 1
ATOM 2393 C C . LEU A 1 305 ? 22.306 -4.252 -15.727 1.00 93.69 305 LEU A C 1
ATOM 2395 O O . LEU A 1 305 ? 23.120 -3.354 -15.942 1.00 93.69 305 LEU A O 1
ATOM 2399 N N . VAL A 1 306 ? 21.552 -4.777 -16.698 1.00 92.94 306 VAL A N 1
ATOM 2400 C CA . VAL A 1 306 ? 21.616 -4.311 -18.095 1.00 92.94 306 VAL A CA 1
ATOM 2401 C C . VAL A 1 306 ? 21.197 -2.845 -18.201 1.00 92.94 306 VAL A C 1
ATOM 2403 O O . VAL A 1 306 ? 21.886 -2.062 -18.852 1.00 92.94 306 VAL A O 1
ATOM 2406 N N . CYS A 1 307 ? 20.129 -2.440 -17.508 1.00 92.62 307 CYS A N 1
ATOM 2407 C CA . CYS A 1 307 ? 19.690 -1.045 -17.440 1.00 92.62 307 CYS A CA 1
ATOM 2408 C C . CYS A 1 307 ? 20.761 -0.107 -16.867 1.00 92.62 307 CYS A C 1
ATOM 2410 O O . CYS A 1 307 ? 20.857 1.041 -17.306 1.00 92.62 307 CYS A O 1
ATOM 2412 N N . ALA A 1 308 ? 21.582 -0.594 -15.931 1.00 89.56 308 ALA A N 1
ATOM 2413 C CA . ALA A 1 308 ? 22.718 0.134 -15.373 1.00 89.56 308 ALA A CA 1
ATOM 2414 C C . ALA A 1 308 ? 23.942 0.171 -16.315 1.00 89.56 308 ALA A C 1
ATOM 2416 O O . ALA A 1 308 ? 24.843 0.991 -16.116 1.00 89.56 308 ALA A O 1
ATOM 2417 N N . GLY A 1 309 ? 23.960 -0.637 -17.379 1.00 85.94 309 GLY A N 1
ATOM 2418 C CA . GLY A 1 309 ? 25.086 -0.794 -18.307 1.00 85.94 309 GLY A CA 1
ATOM 2419 C C . GLY A 1 309 ? 26.099 -1.855 -17.874 1.00 85.94 309 GLY A C 1
ATOM 2420 O O . GLY A 1 309 ? 27.206 -1.899 -18.404 1.00 85.94 309 GLY A O 1
ATOM 2421 N N . VAL A 1 310 ? 25.742 -2.698 -16.905 1.00 86.88 310 VAL A N 1
ATOM 2422 C CA . VAL A 1 310 ? 26.574 -3.809 -16.443 1.00 86.88 310 VAL A CA 1
ATOM 2423 C C . VAL A 1 310 ? 26.297 -5.034 -17.313 1.00 86.88 310 VAL A C 1
ATOM 2425 O O . VAL A 1 310 ? 25.145 -5.376 -17.588 1.00 86.88 310 VAL A O 1
ATOM 2428 N N . ALA A 1 311 ? 27.360 -5.714 -17.748 1.00 75.62 311 ALA A N 1
ATOM 2429 C CA . ALA A 1 311 ? 27.238 -6.930 -18.539 1.00 75.62 311 ALA A CA 1
ATOM 2430 C C . ALA A 1 311 ? 26.498 -8.018 -17.742 1.00 75.62 311 ALA A C 1
ATOM 2432 O O . ALA A 1 311 ? 26.909 -8.398 -16.648 1.00 75.62 311 ALA A O 1
ATOM 2433 N N . SER A 1 312 ? 25.410 -8.534 -18.313 1.00 74.06 312 SER A N 1
ATOM 2434 C CA . SER A 1 312 ? 24.656 -9.659 -17.760 1.00 74.06 312 SER A CA 1
ATOM 2435 C C . SER A 1 312 ? 24.839 -10.892 -18.649 1.00 74.06 312 SER A C 1
ATOM 2437 O O . SER A 1 312 ? 24.638 -10.775 -19.861 1.00 74.06 312 SER A O 1
ATOM 2439 N N . PRO A 1 313 ? 25.152 -12.082 -18.100 1.00 71.00 313 PRO A N 1
ATOM 2440 C CA . PRO A 1 313 ? 25.357 -13.300 -18.887 1.00 71.00 313 PRO A CA 1
ATOM 2441 C C . PRO A 1 313 ? 24.183 -13.661 -19.806 1.00 71.00 313 PRO A C 1
ATOM 2443 O O . PRO A 1 313 ? 24.397 -14.186 -20.893 1.00 71.00 313 PRO A O 1
ATOM 2446 N N . ARG A 1 314 ? 22.938 -13.352 -19.407 1.00 73.19 314 ARG A N 1
ATOM 2447 C CA . ARG A 1 314 ? 21.743 -13.674 -20.211 1.00 73.19 314 ARG A CA 1
ATOM 2448 C C . ARG A 1 314 ? 21.507 -12.726 -21.380 1.00 73.19 314 ARG A C 1
ATOM 2450 O O . ARG A 1 314 ? 20.894 -13.135 -22.359 1.00 73.19 314 ARG A O 1
ATOM 2457 N N . TYR A 1 315 ? 21.985 -11.489 -21.286 1.00 71.12 315 TYR A N 1
ATOM 2458 C CA . TYR A 1 315 ? 21.770 -10.439 -22.291 1.00 71.12 315 TYR A CA 1
ATOM 2459 C C . TYR A 1 315 ? 23.064 -10.045 -23.027 1.00 71.12 315 TYR A C 1
ATOM 2461 O O . TYR A 1 315 ? 23.033 -9.238 -23.955 1.00 71.12 315 TYR A O 1
ATOM 2469 N N . GLY A 1 316 ? 24.207 -10.600 -22.613 1.00 53.91 316 GLY A N 1
ATOM 2470 C CA . GLY A 1 316 ? 25.554 -10.296 -23.104 1.00 53.91 316 GLY A CA 1
ATOM 2471 C C . GLY A 1 316 ? 25.960 -11.015 -24.392 1.00 53.91 316 GLY A C 1
ATOM 2472 O O . GLY A 1 316 ? 27.090 -10.847 -24.844 1.00 53.91 316 GLY A O 1
ATOM 2473 N N . GLY A 1 317 ? 25.057 -11.779 -25.011 1.00 46.62 317 GLY A N 1
ATOM 2474 C CA . GLY A 1 317 ? 25.355 -12.566 -26.213 1.00 46.62 317 GLY A CA 1
ATOM 2475 C C . GLY A 1 317 ? 25.519 -11.769 -27.514 1.00 46.62 317 GLY A C 1
ATOM 2476 O O . GLY A 1 317 ? 25.827 -12.368 -28.535 1.00 46.62 317 GLY A O 1
ATOM 2477 N N . GLY A 1 318 ? 25.306 -10.448 -27.514 1.00 46.88 318 GLY A N 1
ATOM 2478 C CA . GLY A 1 318 ? 25.305 -9.655 -28.751 1.00 46.88 318 GLY A CA 1
ATOM 2479 C C . GLY A 1 318 ? 26.578 -8.857 -29.023 1.00 46.88 318 GLY A C 1
ATOM 2480 O O . GLY A 1 318 ? 27.083 -8.881 -30.136 1.00 46.88 318 GLY A O 1
ATOM 2481 N N . HIS A 1 319 ? 27.101 -8.131 -28.030 1.00 47.22 319 HIS A N 1
ATOM 2482 C CA . HIS A 1 319 ? 28.103 -7.088 -28.297 1.00 47.22 319 HIS A CA 1
ATOM 2483 C C . HIS A 1 319 ? 29.479 -7.396 -27.700 1.00 47.22 319 HIS A C 1
ATOM 2485 O O . HIS A 1 319 ? 30.477 -7.320 -28.402 1.00 47.22 319 HIS A O 1
ATOM 2491 N N . MET A 1 320 ? 29.553 -7.838 -26.441 1.00 47.81 320 MET A N 1
ATOM 2492 C CA . MET A 1 320 ? 30.842 -8.141 -25.804 1.00 47.81 320 MET A CA 1
ATOM 2493 C C . MET A 1 320 ? 31.480 -9.417 -26.374 1.00 47.81 320 MET A C 1
ATOM 2495 O O . MET A 1 320 ? 32.690 -9.459 -26.550 1.00 47.81 320 MET A O 1
ATOM 2499 N N . ALA A 1 321 ? 30.673 -10.431 -26.710 1.00 48.06 321 ALA A N 1
ATOM 2500 C CA . ALA A 1 321 ? 31.148 -11.660 -27.348 1.00 48.06 321 ALA A CA 1
ATOM 2501 C C . ALA A 1 321 ? 31.656 -11.410 -28.778 1.00 48.06 321 ALA A C 1
ATOM 2503 O O . ALA A 1 321 ? 32.698 -11.935 -29.147 1.00 48.06 321 ALA A O 1
ATOM 2504 N N . GLN A 1 322 ? 30.987 -10.547 -29.552 1.00 49.78 322 GLN A N 1
ATOM 2505 C CA . GLN A 1 322 ? 31.465 -10.139 -30.879 1.00 49.78 322 GLN A CA 1
ATOM 2506 C C . GLN A 1 322 ? 32.727 -9.278 -30.798 1.00 49.78 322 GLN A C 1
ATOM 2508 O O . GLN A 1 322 ? 33.630 -9.445 -31.611 1.00 49.78 322 GLN A O 1
ATOM 2513 N N . VAL A 1 323 ? 32.819 -8.384 -29.808 1.00 56.25 323 VAL A N 1
ATOM 2514 C CA . VAL A 1 323 ? 34.019 -7.571 -29.577 1.00 56.25 323 VAL A CA 1
ATOM 2515 C C . VAL A 1 323 ? 35.189 -8.458 -29.147 1.00 56.25 323 VAL A C 1
ATOM 2517 O O . VAL A 1 323 ? 36.263 -8.349 -29.733 1.00 56.25 323 VAL A O 1
ATOM 2520 N N . LEU A 1 324 ? 34.984 -9.398 -28.221 1.00 54.84 324 LEU A N 1
ATOM 2521 C CA . LEU A 1 324 ? 36.009 -10.359 -27.803 1.00 54.84 324 LEU A CA 1
ATOM 2522 C C . LEU A 1 324 ? 36.425 -11.292 -28.949 1.00 54.84 324 LEU A C 1
ATOM 2524 O O . LEU A 1 324 ? 37.618 -11.387 -29.210 1.00 54.84 324 LEU A O 1
ATOM 2528 N N . GLU A 1 325 ? 35.486 -11.861 -29.715 1.00 57.16 325 GLU A N 1
ATOM 2529 C CA . GLU A 1 325 ? 35.812 -12.648 -30.917 1.00 57.16 325 GLU A CA 1
ATOM 2530 C C . GLU A 1 325 ? 36.546 -11.814 -31.975 1.00 57.16 325 GLU A C 1
ATOM 2532 O O . GLU A 1 325 ? 37.437 -12.318 -32.655 1.00 57.16 325 GLU A O 1
ATOM 2537 N N . SER A 1 326 ? 36.191 -10.536 -32.146 1.00 58.03 326 SER A N 1
ATOM 2538 C CA . SER A 1 326 ? 36.870 -9.658 -33.105 1.00 58.03 326 SER A CA 1
ATOM 2539 C C . SER A 1 326 ? 38.293 -9.315 -32.661 1.00 58.03 326 SER A C 1
ATOM 2541 O O . SER A 1 326 ? 39.196 -9.274 -33.496 1.00 58.03 326 SER A O 1
ATOM 2543 N N . HIS A 1 327 ? 38.520 -9.140 -31.355 1.00 67.12 327 HIS A N 1
ATOM 2544 C CA . HIS A 1 327 ? 39.850 -8.937 -30.787 1.00 67.12 327 HIS A CA 1
ATOM 2545 C C . HIS A 1 327 ? 40.700 -10.209 -30.853 1.00 67.12 327 HIS A C 1
ATOM 2547 O O . HIS A 1 327 ? 41.884 -10.124 -31.173 1.00 67.12 327 HIS A O 1
ATOM 2553 N N . GLU A 1 328 ? 40.102 -11.376 -30.617 1.00 70.75 328 GLU A N 1
ATOM 2554 C CA . GLU A 1 328 ? 40.777 -12.674 -30.681 1.00 70.75 328 GLU A CA 1
ATOM 2555 C C . GLU A 1 328 ? 41.161 -13.025 -32.129 1.00 70.75 328 GLU A C 1
ATOM 2557 O O . GLU A 1 328 ? 42.334 -13.274 -32.408 1.00 70.75 328 GLU A O 1
ATOM 2562 N N . ARG A 1 329 ? 40.247 -12.856 -33.099 1.00 71.06 329 ARG A N 1
ATOM 2563 C CA . ARG A 1 329 ? 40.551 -13.009 -34.539 1.00 71.06 329 ARG A CA 1
ATOM 2564 C C . ARG A 1 329 ? 41.587 -11.998 -35.041 1.00 71.06 329 ARG A C 1
ATOM 2566 O O . ARG A 1 329 ? 42.413 -12.327 -35.895 1.00 71.06 329 ARG A O 1
ATOM 2573 N N . ALA A 1 330 ? 41.573 -10.763 -34.532 1.00 70.56 330 ALA A N 1
ATOM 2574 C CA . ALA A 1 330 ? 42.581 -9.759 -34.880 1.00 70.56 330 ALA A CA 1
ATOM 2575 C C . ALA A 1 330 ? 43.971 -10.113 -34.318 1.00 70.56 330 ALA A C 1
ATOM 2577 O O . ALA A 1 330 ? 44.979 -9.896 -34.998 1.00 70.56 330 ALA A O 1
ATOM 2578 N N . ALA A 1 331 ? 44.032 -10.688 -33.113 1.00 74.69 331 ALA A N 1
ATOM 2579 C CA . ALA A 1 331 ? 45.271 -11.163 -32.503 1.00 74.69 331 ALA A CA 1
ATOM 2580 C C . ALA A 1 331 ? 45.853 -12.373 -33.258 1.00 74.69 331 ALA A C 1
ATOM 2582 O O . ALA A 1 331 ? 47.049 -12.388 -33.558 1.00 74.69 331 ALA A O 1
ATOM 2583 N N . GLU A 1 332 ? 45.013 -13.332 -33.657 1.00 78.00 332 GLU A N 1
ATOM 2584 C CA . GLU A 1 332 ? 45.415 -14.487 -34.474 1.00 78.00 332 GLU A CA 1
ATOM 2585 C C . GLU A 1 332 ? 45.966 -14.061 -35.843 1.00 78.00 332 GLU A C 1
ATOM 2587 O O . GLU A 1 332 ? 47.032 -14.517 -36.269 1.00 78.00 332 GLU A O 1
ATOM 2592 N N . HIS A 1 333 ? 45.298 -13.115 -36.514 1.00 74.81 333 HIS A N 1
ATOM 2593 C CA . HIS A 1 333 ? 45.755 -12.597 -37.804 1.00 74.81 333 HIS A CA 1
ATOM 2594 C C . HIS A 1 333 ? 47.090 -11.838 -37.687 1.00 74.81 333 HIS A C 1
ATOM 2596 O O . HIS A 1 333 ? 47.956 -11.955 -38.559 1.00 74.81 333 HIS A O 1
ATOM 2602 N N . GLN A 1 334 ? 47.308 -11.092 -36.596 1.00 73.62 334 GLN A N 1
ATOM 2603 C CA . GLN A 1 334 ? 48.602 -10.453 -36.330 1.00 73.62 334 GLN A CA 1
ATOM 2604 C C . GLN A 1 334 ? 49.714 -11.462 -36.020 1.00 73.62 334 GLN A C 1
ATOM 2606 O O . GLN A 1 334 ? 50.855 -11.229 -36.427 1.00 73.62 334 GLN A O 1
ATOM 2611 N N . SER A 1 335 ? 49.405 -12.575 -35.348 1.00 76.19 335 SER A N 1
ATOM 2612 C CA . SER A 1 335 ? 50.373 -13.651 -35.106 1.00 76.19 335 SER A CA 1
ATOM 2613 C C . SER A 1 335 ? 50.809 -14.305 -36.418 1.00 76.19 335 SER A C 1
ATOM 2615 O O . SER A 1 335 ? 52.001 -14.368 -36.710 1.00 76.19 335 SER A O 1
ATOM 2617 N N . MET A 1 336 ? 49.855 -14.658 -37.286 1.00 74.50 336 MET A N 1
ATOM 2618 C CA . MET A 1 336 ? 50.159 -15.267 -38.588 1.00 74.50 336 MET A CA 1
ATOM 2619 C C . MET A 1 336 ? 50.978 -14.352 -39.511 1.00 74.50 336 MET A C 1
ATOM 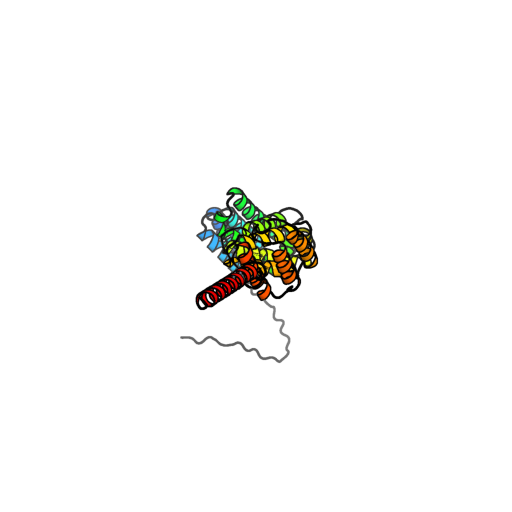2621 O O . MET A 1 336 ? 51.820 -14.818 -40.282 1.00 74.50 336 MET A O 1
ATOM 2625 N N . LEU A 1 337 ? 50.766 -13.034 -39.437 1.00 70.81 337 LEU A N 1
ATOM 2626 C CA . LEU A 1 337 ? 51.566 -12.059 -40.186 1.00 70.81 337 LEU A CA 1
ATOM 2627 C C . LEU A 1 337 ? 53.001 -11.933 -39.658 1.00 70.81 337 LEU A C 1
ATOM 2629 O O . LEU A 1 337 ? 53.908 -11.652 -40.445 1.00 70.81 337 LEU A O 1
ATOM 2633 N N . LYS A 1 338 ? 53.226 -12.133 -38.354 1.00 73.19 338 LYS A N 1
ATOM 2634 C CA . LYS A 1 338 ? 54.577 -12.170 -37.775 1.00 73.19 338 LYS A CA 1
ATOM 2635 C C . LYS A 1 338 ? 55.321 -13.435 -38.199 1.00 73.19 338 LYS A C 1
ATOM 2637 O O . LYS A 1 338 ? 56.462 -13.314 -38.640 1.00 73.19 338 LYS A O 1
ATOM 2642 N N . ASP A 1 339 ? 54.651 -14.585 -38.202 1.00 70.31 339 ASP A N 1
ATOM 2643 C CA . ASP A 1 339 ? 55.241 -15.870 -38.606 1.00 70.31 339 ASP A CA 1
ATOM 2644 C C . ASP A 1 339 ? 55.589 -15.925 -40.104 1.00 70.31 339 ASP A C 1
ATOM 2646 O O . ASP A 1 339 ? 56.610 -16.489 -40.508 1.00 70.31 339 ASP A O 1
ATOM 2650 N N . LYS A 1 340 ? 54.797 -15.261 -40.959 1.00 66.50 340 LYS A N 1
ATOM 2651 C CA . LYS A 1 340 ? 55.142 -15.079 -42.382 1.00 66.50 340 LYS A CA 1
ATOM 2652 C C . LYS A 1 340 ? 56.351 -14.165 -42.599 1.00 66.50 340 LYS A C 1
ATOM 2654 O O . LYS A 1 340 ? 57.117 -14.367 -43.540 1.00 66.50 340 LYS A O 1
ATOM 2659 N N . LYS A 1 341 ? 56.550 -13.151 -41.751 1.00 62.00 341 LYS A N 1
ATOM 2660 C CA . LYS A 1 341 ? 57.693 -12.230 -41.875 1.00 62.00 341 LYS A CA 1
ATOM 2661 C C . LYS A 1 341 ? 59.007 -12.864 -41.414 1.00 62.00 341 LYS A C 1
ATOM 2663 O O . LYS A 1 341 ? 60.024 -12.637 -42.065 1.00 62.00 341 LYS A O 1
ATOM 2668 N N . THR A 1 342 ? 58.988 -13.685 -40.364 1.00 59.12 342 THR A N 1
ATOM 2669 C CA . THR A 1 342 ? 60.169 -14.425 -39.878 1.00 59.12 342 THR A CA 1
ATOM 2670 C C . THR A 1 342 ? 60.588 -15.554 -40.819 1.00 59.12 342 THR A C 1
ATOM 2672 O O . THR A 1 342 ? 61.778 -15.777 -41.008 1.00 59.12 342 THR A O 1
ATOM 2675 N N . SER A 1 343 ? 59.643 -16.214 -41.492 1.00 57.50 343 SER A N 1
ATOM 2676 C CA . SER A 1 343 ? 59.959 -17.230 -42.513 1.00 57.50 343 SER A CA 1
ATOM 2677 C C . SER A 1 343 ? 60.501 -16.639 -43.823 1.00 57.50 343 SER A C 1
ATOM 2679 O O . SER A 1 343 ? 61.279 -17.293 -44.511 1.00 57.50 343 SER A O 1
ATOM 2681 N N . THR A 1 344 ? 60.170 -15.384 -44.148 1.00 55.03 344 THR A N 1
ATOM 2682 C CA . THR A 1 344 ? 60.699 -14.709 -45.351 1.00 55.03 344 THR A CA 1
ATOM 2683 C C . THR A 1 344 ? 62.110 -14.138 -45.136 1.00 55.03 344 THR A C 1
ATOM 2685 O O . THR A 1 344 ? 62.866 -14.012 -46.091 1.00 55.03 344 THR A O 1
ATOM 2688 N N . THR A 1 345 ? 62.505 -13.840 -43.893 1.00 55.19 345 THR A N 1
ATOM 2689 C CA . THR A 1 345 ? 63.855 -13.331 -43.559 1.00 55.19 345 THR A CA 1
ATOM 2690 C C . THR A 1 345 ? 64.901 -14.427 -43.341 1.00 55.19 345 THR A C 1
ATOM 2692 O O . THR A 1 345 ? 66.077 -14.113 -43.221 1.00 55.19 345 THR A O 1
ATOM 2695 N N . ALA A 1 346 ? 64.503 -15.703 -43.325 1.00 53.09 346 ALA A N 1
ATOM 2696 C CA . ALA A 1 346 ? 65.418 -16.842 -43.213 1.00 53.09 346 ALA A CA 1
ATOM 2697 C C . ALA A 1 346 ? 65.890 -17.405 -44.575 1.00 53.09 346 ALA A C 1
ATOM 2699 O O . ALA A 1 346 ? 66.691 -18.334 -44.594 1.00 53.09 346 ALA A O 1
ATOM 2700 N N . ASN A 1 347 ? 65.399 -16.862 -45.699 1.00 52.78 347 ASN A N 1
ATOM 2701 C CA . ASN A 1 347 ? 65.701 -17.324 -47.066 1.00 52.78 347 ASN A CA 1
ATOM 2702 C C . ASN A 1 347 ? 66.469 -16.293 -47.926 1.00 52.78 347 ASN A C 1
ATOM 2704 O O . ASN A 1 347 ? 66.458 -16.374 -49.155 1.00 52.78 347 ASN A O 1
ATOM 2708 N N . THR A 1 348 ? 67.150 -15.345 -47.288 1.00 45.12 348 THR A N 1
ATOM 2709 C CA . THR A 1 348 ? 68.167 -14.455 -47.881 1.00 45.12 348 THR A CA 1
ATOM 2710 C C . THR A 1 348 ? 69.385 -14.477 -46.991 1.00 45.12 348 THR A C 1
ATOM 2712 O O . THR A 1 348 ? 70.504 -14.562 -47.538 1.00 45.12 348 THR A O 1
#

Secondary structure (DSSP, 8-state):
---------------------------HHHHHHHHHHHHHHHHHHHHTTSHHHHHHHHHHHHHHHHHHGGGGGGGHHHHHHHHHHHHHHS--HHHHHHHHHHHHHHTT-TTTHHHHHHHHHHHHHHHHHHHHHHS-SGGGHHHHHHHHHHHHHHHHH-THHHHTSPTTSHHHHHHHHHHHHTTSS-HHHHHHHHHHHHHHHHHHTTSHHHHHHIIIIIHHHHHHHHHHHHHHS-GGGHHHHHHHHHHHHHHSHHHHHHHHHHHHH-TT-S-TT--HHHHHHHHHHHHH-SS-HHHHHHHHHHHHHHHHT---TTTTTTTHHHHHHHHHHHHHHHHHHHHHHHHHTT--

pLDDT: mean 85.63, std 17.62, range [28.33, 98.19]

InterPro domains:
  IPR011989 Armadillo-like helical [G3DSA:1.25.10.10] (1-312)
  IPR016024 Armadillo-type fold [SSF48371] (24-263)
  IPR040520 Importin 13 repeat [PF18806] (182-255)
  IPR051345 Importin beta-like nuclear transport receptors [PTHR12363] (21-312)
  IPR058537 Transportin-3/Importin-13, fourth TPR domain [PF24139] (28-128)

Foldseek 3Di:
DDDDPDDDDDDDDDDDDDPPPPPPPQDPLLVVCVVCLVVLLVCLQPPLLPLVSLLVSLVVLLVSCVVCQVSCVVCLVSLLVSLLSNCLNPNALSSLSSLLSVCLRPVPPPVCVVVNLVSVQSNLCSVLVVCVVVVDPVVCLRRLLSNLVSLLSCLVRPVVSVLVDDPDPRNLSNLVVLLVQCQDQDPSSNQSSLSSLLSLLQCQVVHVRSVCSCVVCSVLVSVQSLQLSLQPYDLVCLLSSLSSLLSCCQRVVVVLLVSLVVQLPDACPSHNQDDSVNSVVLSVVPSVVNHPSVVSSVSSSQVNCSSVVHDHPVSNVPPVVVVVVVVVVVVVVVVVVVVVVVVVVVPD

Organism: Caligus rogercresseyi (NCBI:txid217165)

Radius of gyration: 30.15 Å; chains: 1; bounding box: 100×60×96 Å

Sequence (348 aa):
MSNLFATLDIKSGGGGNSSFTAQQQQQPLASLLPQIMPMLRFIAEKWSPEPSVSENLCDLLKQCIGTLQEEAKPFSNDIVNIALSAYNAEPQSAPLNLALKFFVLFAKDPQLTPLINSLFVKLCERTLGQVSSTGNLSDHTEVVSSYFEMLSLVLKKEPQLLASQEEGGIIASVFNLALACLSLPEDVMVKYATHFLGHFINISRNHQRLLQLINNGQGQNLFMVLLKCIASSPLIFSDYFGELLCTLNKKFFDNVCRWMETFVASEGFPSEKVTRAQKEQFAQIILRERVNKRRICEIVREFALVCAGVASPRYGGGHMAQVLESHERAAEHQSMLKDKKTSTTANT